Protein AF-A0A939UC49-F1 (afdb_monomer_lite)

Sequence (272 aa):
MKKHTVLLMAVCHTLVWAAIYLSVPNSLCSCSLATHLQSYEYEAVTFTLPQWPASLPALQGWTIAGDSGTDKTRAQTLSLPPDAKSFTLHLKKNEPFYVCASPQSLAGGFFKCAGTIYPYSSTVTWSGGYAAVTMKTLKAAASQSYLLRFNWERFINVLEQKQQNQSATYNPWLLDSSEVLQAIAYHNFTATKLNNSGTLAFELDFPVFSSYVPQNQGPPDETPAQISIKKGIPSLFMLADSTCKTGVIVCGTSLKNLSMDFISMPIFTEGI

pLDDT: mean 75.53, std 21.03, range [26.2, 97.62]

Radius of gyration: 25.31 Å; chains: 1; bounding box: 78×42×77 Å

Secondary structure (DSSP, 8-state):
----PPP----------------------------------EEEEEEEPPPPPTTSPPEEEEEEEEEESS-TT--EEEEE-TT--EEEEEEETT--EEEEEEEEETT-S-SPPEEEEETT--B-BTTHHHHHHHHHHHHHHS-HHHHHHS-HHHHHHHHHHHHHHTTTT--GGGS-HHHHHHHHHTT---GGGG--TTEEEEEESS--B-TTS--TTS-TT-SSEEEEEETTS-EEEE--STT--EEEEEEEEETTEEEEEEEE--------

Structure (mmCIF, N/CA/C/O backbone):
data_AF-A0A939UC49-F1
#
_entry.id   AF-A0A939UC49-F1
#
loop_
_atom_site.group_PDB
_atom_site.id
_atom_site.type_symbol
_atom_site.label_atom_id
_atom_site.label_alt_id
_atom_site.label_comp_id
_atom_site.label_asym_id
_atom_site.label_entity_id
_atom_site.label_seq_id
_atom_site.pdbx_PDB_ins_code
_atom_site.Cartn_x
_atom_site.Cartn_y
_atom_site.Cartn_z
_atom_site.occupancy
_atom_site.B_iso_or_equiv
_atom_site.auth_seq_id
_atom_site.auth_comp_id
_atom_site.auth_asym_id
_atom_site.auth_atom_id
_atom_site.pdbx_PDB_model_num
ATOM 1 N N . MET A 1 1 ? 28.038 17.389 49.835 1.00 39.81 1 MET A N 1
ATOM 2 C CA . MET A 1 1 ? 28.783 17.837 48.635 1.00 39.81 1 MET A CA 1
ATOM 3 C C . MET A 1 1 ? 30.110 17.094 48.539 1.00 39.81 1 MET A C 1
ATOM 5 O O . MET A 1 1 ? 31.046 17.481 49.223 1.00 39.81 1 MET A O 1
ATOM 9 N N . LYS A 1 2 ? 30.208 16.042 47.719 1.00 29.45 2 LYS A N 1
ATOM 10 C CA . LYS A 1 2 ? 31.489 15.505 47.224 1.00 29.45 2 LYS A CA 1
ATOM 11 C C . LYS A 1 2 ? 31.255 14.986 45.805 1.00 29.45 2 LYS A C 1
ATOM 13 O O . LYS A 1 2 ? 30.377 14.158 45.596 1.00 29.45 2 LYS A O 1
ATOM 18 N N . LYS A 1 3 ? 31.967 15.571 44.839 1.00 29.78 3 LYS A N 1
ATOM 19 C CA . LYS A 1 3 ? 31.931 15.214 43.416 1.00 29.78 3 LYS A CA 1
ATOM 20 C C . LYS A 1 3 ? 32.761 13.945 43.204 1.00 29.78 3 LYS A C 1
ATOM 22 O O . LYS A 1 3 ? 33.868 13.850 43.733 1.00 29.78 3 LYS A O 1
ATOM 27 N N . HIS A 1 4 ? 32.255 13.011 42.408 1.00 30.62 4 HIS A N 1
ATOM 28 C CA . HIS A 1 4 ? 33.049 11.930 41.835 1.00 30.62 4 HIS A CA 1
ATOM 29 C C . HIS A 1 4 ? 33.104 12.109 40.322 1.00 30.62 4 HIS A C 1
ATOM 31 O O . HIS A 1 4 ? 32.098 12.010 39.628 1.00 30.62 4 HIS A O 1
ATOM 37 N N . THR A 1 5 ? 34.307 12.428 39.859 1.00 29.20 5 THR A N 1
ATOM 38 C CA . THR A 1 5 ? 34.731 12.412 38.463 1.00 29.20 5 THR A CA 1
ATOM 39 C C . THR A 1 5 ? 35.335 11.036 38.213 1.00 29.20 5 THR A C 1
ATOM 41 O O . THR A 1 5 ? 36.293 10.670 38.891 1.00 29.20 5 THR A O 1
ATOM 44 N N . VAL A 1 6 ? 34.783 10.276 37.268 1.00 32.78 6 VAL A N 1
ATOM 45 C CA . VAL A 1 6 ? 35.394 9.038 36.766 1.00 32.78 6 VAL A CA 1
ATOM 46 C C . VAL A 1 6 ? 36.037 9.336 35.415 1.00 32.78 6 VAL A C 1
ATOM 48 O O . VAL A 1 6 ? 35.421 9.916 34.524 1.00 32.78 6 VAL A O 1
ATOM 51 N N . LEU A 1 7 ? 37.314 8.975 35.340 1.00 27.45 7 LEU A N 1
ATOM 52 C CA . LEU A 1 7 ? 38.249 9.114 34.233 1.00 27.45 7 LEU A CA 1
ATOM 53 C C . LEU A 1 7 ? 37.885 8.125 33.110 1.00 27.45 7 LEU A C 1
ATOM 55 O O . LEU A 1 7 ? 37.823 6.923 33.356 1.00 27.45 7 LEU A O 1
ATOM 59 N N . LEU A 1 8 ? 37.672 8.618 31.888 1.00 27.64 8 LEU A N 1
ATOM 60 C CA . LEU A 1 8 ? 37.499 7.790 30.693 1.00 27.64 8 LEU A CA 1
ATOM 61 C C . LEU A 1 8 ? 38.834 7.742 29.928 1.00 27.64 8 LEU A C 1
ATOM 63 O O . LEU A 1 8 ? 39.286 8.753 29.395 1.00 27.64 8 LEU A O 1
ATOM 67 N N . MET A 1 9 ? 39.465 6.570 29.878 1.00 27.31 9 MET A N 1
ATOM 68 C CA . MET A 1 9 ? 40.503 6.230 28.901 1.00 27.31 9 MET A CA 1
ATOM 69 C C . MET A 1 9 ? 39.856 5.397 27.793 1.00 27.31 9 MET A C 1
ATOM 71 O O . MET A 1 9 ? 39.255 4.376 28.111 1.00 27.31 9 MET A O 1
ATOM 75 N N . ALA A 1 10 ? 40.043 5.777 26.525 1.00 28.84 10 ALA A N 1
ATOM 76 C CA . ALA A 1 10 ? 40.457 4.844 25.469 1.00 28.84 10 ALA A CA 1
ATOM 77 C C . ALA A 1 10 ? 40.702 5.552 24.120 1.00 28.84 10 ALA A C 1
ATOM 79 O O . ALA A 1 10 ? 39.778 5.949 23.422 1.00 28.84 10 ALA A O 1
ATOM 80 N N . VAL A 1 11 ? 41.994 5.633 23.795 1.00 30.27 11 VAL A N 1
ATOM 81 C CA . VAL A 1 11 ? 42.634 5.323 22.504 1.00 30.27 11 VAL A CA 1
ATOM 82 C C . VAL A 1 11 ? 42.190 6.091 21.250 1.00 30.27 11 VAL A C 1
ATOM 84 O O . VAL A 1 11 ? 41.242 5.761 20.546 1.00 30.27 11 VAL A O 1
ATOM 87 N N . CYS A 1 12 ? 43.041 7.065 20.934 1.00 26.20 12 CYS A N 1
ATOM 88 C CA . CYS A 1 12 ? 43.195 7.771 19.673 1.00 26.20 12 CYS A CA 1
ATOM 89 C C . CYS A 1 12 ? 44.081 6.948 18.713 1.00 26.20 12 CYS A C 1
ATOM 91 O O . CYS A 1 12 ? 45.186 6.553 19.095 1.00 26.20 12 CYS A O 1
ATOM 93 N N . HIS A 1 13 ? 43.648 6.725 17.469 1.00 29.12 13 HIS A N 1
ATOM 94 C CA . HIS A 1 13 ? 44.548 6.366 16.367 1.00 29.12 13 HIS A CA 1
ATOM 95 C C . HIS A 1 13 ? 44.255 7.236 15.144 1.00 29.12 13 HIS A C 1
ATOM 97 O O . HIS A 1 13 ? 43.280 7.068 14.420 1.00 29.12 13 HIS A O 1
ATOM 103 N N . THR A 1 14 ? 45.140 8.211 14.981 1.00 34.56 14 THR A N 1
ATOM 104 C CA . THR A 1 14 ? 45.359 9.070 13.823 1.00 34.56 14 THR A CA 1
ATOM 105 C C . THR A 1 14 ? 46.008 8.286 12.683 1.00 34.56 14 THR A C 1
ATOM 107 O O . THR A 1 14 ? 47.010 7.611 12.911 1.00 34.56 14 THR A O 1
ATOM 110 N N . LEU A 1 15 ? 45.526 8.460 11.451 1.00 31.17 15 LEU A N 1
ATOM 111 C CA . LEU A 1 15 ? 46.283 8.150 10.236 1.00 31.17 15 LEU A CA 1
ATOM 112 C C . LEU A 1 15 ? 46.325 9.392 9.342 1.00 31.17 15 LEU A C 1
ATOM 114 O O . LEU A 1 15 ? 45.298 9.962 8.980 1.00 31.17 15 LEU A O 1
ATOM 118 N N . VAL A 1 16 ? 47.551 9.814 9.045 1.00 31.45 16 VAL A N 1
ATOM 119 C CA . VAL A 1 16 ? 47.950 10.995 8.279 1.00 31.45 16 VAL A CA 1
ATOM 120 C C . VAL A 1 16 ? 48.661 10.504 7.011 1.00 31.45 16 VAL A C 1
ATOM 122 O O . VAL A 1 16 ? 49.610 9.741 7.116 1.00 31.45 16 VAL A O 1
ATOM 125 N N . TRP A 1 17 ? 48.180 10.994 5.860 1.00 28.95 17 TRP A N 1
ATOM 126 C CA . TRP A 1 17 ? 48.860 11.264 4.574 1.00 28.95 17 TRP A CA 1
ATOM 127 C C . TRP A 1 17 ? 49.528 10.132 3.768 1.00 28.95 17 TRP A C 1
ATOM 129 O O . TRP A 1 17 ? 50.450 9.479 4.231 1.00 28.95 17 TRP A O 1
ATOM 139 N N . ALA A 1 18 ? 49.198 10.059 2.468 1.00 28.42 18 ALA A N 1
ATOM 140 C CA . ALA A 1 18 ? 50.087 10.543 1.396 1.00 28.42 18 ALA A CA 1
ATOM 141 C C . ALA A 1 18 ? 49.443 10.386 0.004 1.00 28.42 18 ALA A C 1
ATOM 143 O O . ALA A 1 18 ? 49.039 9.298 -0.401 1.00 28.42 18 ALA A O 1
ATOM 144 N N . ALA A 1 19 ? 49.393 11.491 -0.739 1.00 35.75 19 ALA A N 1
ATOM 145 C CA . ALA A 1 19 ? 49.221 11.502 -2.184 1.00 35.75 19 ALA A CA 1
ATOM 146 C C . ALA A 1 19 ? 50.548 11.110 -2.851 1.00 35.75 19 ALA A C 1
ATOM 148 O O . ALA A 1 19 ? 51.591 11.667 -2.510 1.00 35.75 19 ALA A O 1
ATOM 149 N N . ILE A 1 20 ? 50.506 10.197 -3.821 1.00 35.12 20 ILE A N 1
ATOM 150 C CA . ILE A 1 20 ? 51.622 9.928 -4.733 1.00 35.12 20 ILE A CA 1
ATOM 151 C C . ILE A 1 20 ? 51.094 10.082 -6.158 1.00 35.12 20 ILE A C 1
ATOM 153 O O . ILE A 1 20 ? 50.385 9.226 -6.681 1.00 35.12 20 ILE A O 1
ATOM 157 N N . TYR A 1 21 ? 51.446 11.216 -6.762 1.00 32.62 21 TYR A N 1
ATOM 158 C CA . TYR A 1 21 ? 51.539 11.382 -8.206 1.00 32.62 21 TYR A CA 1
ATOM 159 C C . TYR A 1 21 ? 52.795 10.646 -8.677 1.00 32.62 21 TYR A C 1
ATOM 161 O O . TYR A 1 21 ? 53.894 10.984 -8.243 1.00 32.62 21 TYR A O 1
ATOM 169 N N . LEU A 1 22 ? 52.645 9.687 -9.588 1.00 31.11 22 LEU A N 1
ATOM 170 C CA . LEU A 1 22 ? 53.737 9.203 -10.427 1.00 31.11 22 LEU A CA 1
ATOM 171 C C . LEU A 1 22 ? 53.249 9.094 -11.871 1.00 31.11 22 LEU A C 1
ATOM 173 O O . LEU A 1 22 ? 52.207 8.519 -12.178 1.00 31.11 22 LEU A O 1
ATOM 177 N N . SER A 1 23 ? 54.026 9.725 -12.734 1.00 31.92 23 SER A N 1
ATOM 178 C CA . SER A 1 23 ? 53.856 9.912 -14.165 1.00 31.92 23 SER A CA 1
ATOM 179 C C . SER A 1 23 ? 54.528 8.795 -14.984 1.00 31.92 23 SER A C 1
ATOM 181 O O . SER A 1 23 ? 55.718 8.582 -14.782 1.00 31.92 23 SER A O 1
ATOM 183 N N . VAL A 1 24 ? 53.786 8.246 -15.972 1.00 33.81 24 VAL A N 1
ATOM 184 C CA . VAL A 1 24 ? 54.187 7.925 -17.381 1.00 33.81 24 VAL A CA 1
ATOM 185 C C . VAL A 1 24 ? 55.162 6.716 -17.558 1.00 33.81 24 VAL A C 1
ATOM 187 O O . VAL A 1 24 ? 56.127 6.632 -16.808 1.00 33.81 24 VAL A O 1
ATOM 190 N N . PRO A 1 25 ? 54.965 5.760 -18.516 1.00 42.44 25 PRO A N 1
ATOM 191 C CA . PRO A 1 25 ? 54.751 6.046 -19.938 1.00 42.44 25 PRO A CA 1
ATOM 192 C C . PRO A 1 25 ? 53.673 5.278 -20.715 1.00 42.44 25 PRO A C 1
ATOM 194 O O . PRO A 1 25 ? 53.328 4.133 -20.440 1.00 42.44 25 PRO A O 1
ATOM 197 N N . ASN A 1 26 ? 53.215 5.959 -21.772 1.00 45.03 26 ASN A N 1
ATOM 198 C CA . ASN A 1 26 ? 52.515 5.407 -22.925 1.00 45.03 26 ASN A CA 1
ATOM 199 C C . ASN A 1 26 ? 53.334 4.268 -23.548 1.00 45.03 26 ASN A C 1
ATOM 201 O O . ASN A 1 26 ? 54.366 4.516 -24.173 1.00 45.03 26 ASN A O 1
ATOM 205 N N . SER A 1 27 ? 52.829 3.043 -23.467 1.00 37.78 27 SER A N 1
ATOM 206 C CA . SER A 1 27 ? 53.125 2.011 -24.453 1.00 37.78 27 SER A CA 1
ATOM 207 C C . SER A 1 27 ? 51.819 1.354 -24.885 1.00 37.78 27 SER A C 1
ATOM 209 O O . SER A 1 27 ? 50.999 0.898 -24.091 1.00 37.78 27 SER A O 1
ATOM 211 N N . LEU A 1 28 ? 51.600 1.434 -26.192 1.00 43.72 28 LEU A N 1
ATOM 212 C CA . LEU A 1 28 ? 50.436 0.957 -26.913 1.00 43.72 28 LEU A CA 1
ATOM 213 C C . LEU A 1 28 ? 50.303 -0.555 -26.725 1.00 43.72 28 LEU A C 1
ATOM 215 O O . LEU A 1 28 ? 51.097 -1.321 -27.264 1.00 43.72 28 LEU A O 1
ATOM 219 N N . CYS A 1 29 ? 49.268 -0.980 -26.007 1.00 32.75 29 CYS A N 1
ATOM 220 C CA . CYS A 1 29 ? 48.716 -2.315 -26.156 1.00 32.75 29 CYS A CA 1
ATOM 221 C C . CYS A 1 29 ? 47.260 -2.154 -26.576 1.00 32.75 29 CYS A C 1
ATOM 223 O O . CYS A 1 29 ? 46.375 -1.870 -25.768 1.00 32.75 29 CYS A O 1
ATOM 225 N N . SER A 1 30 ? 47.042 -2.267 -27.881 1.00 33.62 30 SER A N 1
ATOM 226 C CA . SER A 1 30 ? 45.739 -2.292 -28.533 1.00 33.62 30 SER A CA 1
ATOM 227 C C . SER A 1 30 ? 45.026 -3.606 -28.207 1.00 33.62 30 SER A C 1
ATOM 229 O O . SER A 1 30 ? 44.793 -4.433 -29.080 1.00 33.62 30 SER A O 1
ATOM 231 N N . CYS A 1 31 ? 44.684 -3.822 -26.941 1.00 28.17 31 CYS A N 1
ATOM 232 C CA . CYS A 1 31 ? 43.633 -4.759 -26.593 1.00 28.17 31 CYS A CA 1
ATOM 233 C C . CYS A 1 31 ? 42.336 -3.987 -26.775 1.00 28.17 31 CYS A C 1
ATOM 235 O O . CYS A 1 31 ? 42.014 -3.111 -25.975 1.00 28.17 31 CYS A O 1
ATOM 237 N N . SER A 1 32 ? 41.623 -4.269 -27.861 1.00 36.44 32 SER A N 1
ATOM 238 C CA . SER A 1 32 ? 40.247 -3.836 -28.045 1.00 36.44 32 SER A CA 1
ATOM 239 C C . SER A 1 32 ? 39.435 -4.288 -26.833 1.00 36.44 32 SER A C 1
ATOM 241 O O . SER A 1 32 ? 38.931 -5.411 -26.793 1.00 36.44 32 SER A O 1
ATOM 243 N N . LEU A 1 33 ? 39.298 -3.406 -25.839 1.00 37.69 33 LEU A N 1
ATOM 244 C CA . LEU A 1 33 ? 38.129 -3.391 -24.984 1.00 37.69 33 LEU A CA 1
ATOM 245 C C . LEU A 1 33 ? 36.987 -3.087 -25.948 1.00 37.69 33 LEU A C 1
ATOM 247 O O . LEU A 1 33 ? 36.661 -1.933 -26.220 1.00 37.69 33 LEU A O 1
ATOM 251 N N . ALA A 1 34 ? 36.434 -4.146 -26.534 1.00 34.25 34 ALA A N 1
ATOM 252 C CA . ALA A 1 34 ? 35.061 -4.130 -26.964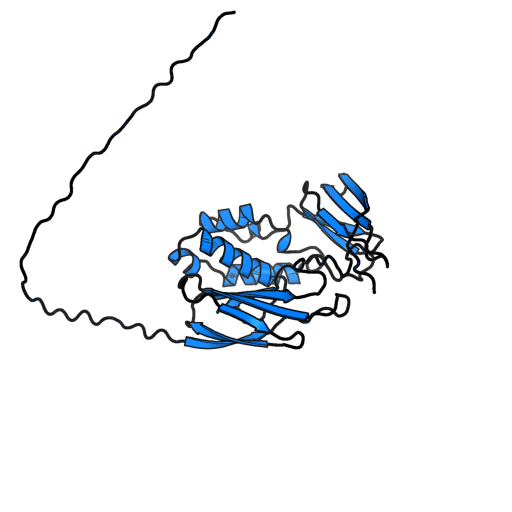 1.00 34.25 34 ALA A CA 1
ATOM 253 C C . ALA A 1 34 ? 34.297 -3.705 -25.715 1.00 34.25 34 ALA A C 1
ATOM 255 O O . ALA A 1 34 ? 34.095 -4.485 -24.784 1.00 34.25 34 ALA A O 1
ATOM 256 N N . THR A 1 35 ? 33.979 -2.416 -25.647 1.00 39.16 35 THR A N 1
ATOM 257 C CA . THR A 1 35 ? 32.881 -1.927 -24.849 1.00 39.16 35 THR A CA 1
ATOM 258 C C . THR A 1 35 ? 31.733 -2.837 -25.231 1.00 39.16 35 THR A C 1
ATOM 260 O O . THR A 1 35 ? 31.194 -2.759 -26.333 1.00 39.16 35 THR A O 1
ATOM 263 N N . HIS A 1 36 ? 31.423 -3.784 -24.349 1.00 38.66 36 HIS A N 1
ATOM 264 C CA . HIS A 1 36 ? 30.156 -4.472 -24.378 1.00 38.66 36 HIS A CA 1
ATOM 265 C C . HIS A 1 36 ? 29.140 -3.365 -24.117 1.00 38.66 36 HIS A C 1
ATOM 267 O O . HIS A 1 36 ? 28.743 -3.107 -22.983 1.00 38.66 36 HIS A O 1
ATOM 273 N N . LEU A 1 37 ? 28.785 -2.640 -25.178 1.00 36.66 37 LEU A N 1
ATOM 274 C CA . LEU A 1 37 ? 27.566 -1.879 -25.284 1.00 36.66 37 LEU A CA 1
ATOM 275 C C . LEU A 1 37 ? 26.488 -2.933 -25.071 1.00 36.66 37 LEU A C 1
ATOM 277 O O . LEU A 1 37 ? 26.052 -3.592 -26.008 1.00 36.66 37 LEU A O 1
ATOM 281 N N . GLN A 1 38 ? 26.138 -3.187 -23.807 1.00 43.91 38 GLN A N 1
ATOM 282 C CA . GLN A 1 38 ? 24.846 -3.761 -23.497 1.00 43.91 38 GLN A CA 1
ATOM 283 C C . GLN A 1 38 ? 23.874 -2.765 -24.106 1.00 43.91 38 GLN A C 1
ATOM 285 O O . GLN A 1 38 ? 23.653 -1.687 -23.556 1.00 43.91 38 GLN A O 1
ATOM 290 N N . SER A 1 39 ? 23.382 -3.081 -25.302 1.00 48.25 39 SER A N 1
ATOM 291 C CA . SER A 1 39 ? 22.181 -2.473 -25.834 1.00 48.25 39 SER A CA 1
ATOM 292 C C . SER A 1 39 ? 21.135 -2.693 -24.757 1.00 48.25 39 SER A C 1
ATOM 294 O O . SER A 1 39 ? 20.667 -3.812 -24.551 1.00 48.25 39 SER A O 1
ATOM 296 N N . TYR A 1 40 ? 20.880 -1.661 -23.960 1.00 62.03 40 TYR A N 1
ATOM 297 C CA . TYR A 1 40 ? 19.845 -1.730 -22.955 1.00 62.03 40 TYR A CA 1
ATOM 298 C C . TYR A 1 40 ? 18.533 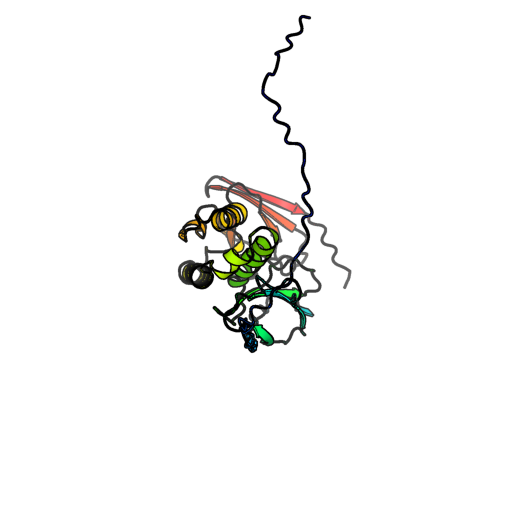-1.877 -23.722 1.00 62.03 40 TYR A C 1
ATOM 300 O O . TYR A 1 40 ? 18.076 -0.922 -24.347 1.00 62.03 40 TYR A O 1
ATOM 308 N N . GLU A 1 41 ? 17.986 -3.093 -23.757 1.00 85.06 41 GLU A N 1
ATOM 309 C CA . GLU A 1 41 ? 16.677 -3.332 -24.352 1.00 85.06 41 GLU A CA 1
ATOM 310 C C . GLU A 1 41 ? 15.637 -2.647 -23.470 1.00 85.06 41 GLU A C 1
ATOM 312 O O . GLU A 1 41 ? 15.527 -2.931 -22.275 1.00 85.06 41 GLU A O 1
ATOM 317 N N . TYR A 1 42 ? 14.905 -1.710 -24.062 1.00 88.38 42 TYR A N 1
ATOM 318 C CA . TYR A 1 42 ? 13.738 -1.099 -23.449 1.00 88.38 42 TYR A CA 1
ATOM 319 C C . TYR A 1 42 ? 12.490 -1.698 -24.078 1.00 88.38 42 TYR A C 1
ATOM 321 O O . TYR A 1 42 ? 12.451 -1.933 -25.286 1.00 88.38 42 TYR A O 1
ATOM 329 N N . GLU A 1 43 ? 11.457 -1.894 -23.272 1.00 93.12 43 GLU A N 1
ATOM 330 C CA . GLU A 1 43 ? 10.150 -2.341 -23.734 1.00 93.12 43 GLU A CA 1
ATOM 331 C C . GLU A 1 43 ? 9.043 -1.417 -23.231 1.00 93.12 43 GLU A C 1
ATOM 333 O O . GLU A 1 43 ? 9.167 -0.761 -22.193 1.00 93.12 43 GLU A O 1
ATOM 338 N N . ALA A 1 44 ? 7.970 -1.323 -24.013 1.00 93.31 44 ALA A N 1
ATOM 339 C CA . ALA A 1 44 ? 6.759 -0.627 -23.612 1.00 93.31 44 ALA A CA 1
ATOM 340 C C . ALA A 1 44 ? 5.929 -1.567 -22.731 1.00 93.31 44 ALA A C 1
ATOM 342 O O . ALA A 1 44 ? 5.457 -2.601 -23.198 1.00 93.31 44 ALA A O 1
ATOM 343 N N . VAL A 1 45 ? 5.754 -1.204 -21.464 1.00 95.81 45 VAL A N 1
ATOM 344 C CA . VAL A 1 45 ? 5.009 -1.991 -20.479 1.00 95.81 45 VAL A CA 1
ATOM 345 C C . VAL A 1 45 ? 3.724 -1.258 -20.139 1.00 95.81 45 VAL A C 1
ATOM 347 O O . VAL A 1 45 ? 3.763 -0.122 -19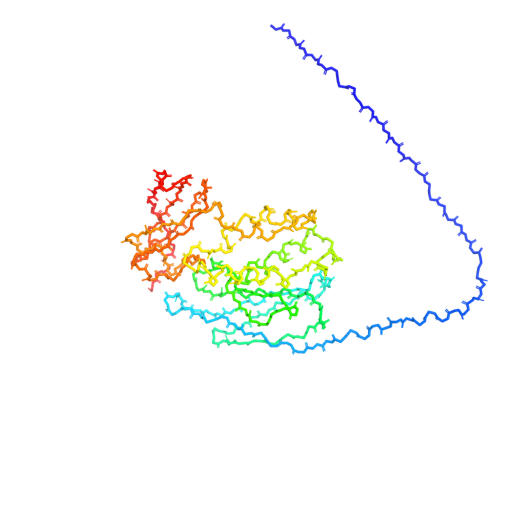.663 1.00 95.81 45 VAL A O 1
ATOM 350 N N . THR A 1 46 ? 2.585 -1.910 -20.360 1.00 97.25 46 THR A N 1
ATOM 351 C CA . THR A 1 46 ? 1.274 -1.390 -19.964 1.00 97.25 46 THR A CA 1
ATOM 352 C C . THR A 1 46 ? 0.915 -1.879 -18.567 1.00 97.25 46 THR A C 1
ATOM 354 O O . THR A 1 46 ? 0.857 -3.081 -18.312 1.00 97.25 46 THR A O 1
ATOM 357 N N . PHE A 1 47 ? 0.653 -0.931 -17.674 1.00 97.62 47 PHE A N 1
ATOM 358 C CA . PHE A 1 47 ? 0.215 -1.160 -16.306 1.00 97.62 47 PHE A CA 1
ATOM 359 C C . PHE A 1 47 ? -1.295 -0.993 -16.194 1.00 97.62 47 PHE A C 1
ATOM 361 O O . PHE A 1 47 ? -1.847 -0.030 -16.726 1.00 97.62 47 PHE A O 1
ATOM 368 N N . THR A 1 48 ? -1.952 -1.899 -15.472 1.00 97.62 48 THR A N 1
ATOM 369 C CA . THR A 1 48 ? -3.401 -1.835 -15.211 1.00 97.62 48 THR A CA 1
ATOM 370 C C . THR A 1 48 ? -3.646 -1.254 -13.826 1.00 97.62 48 THR A C 1
ATOM 372 O O . THR A 1 48 ? -3.080 -1.758 -12.858 1.00 97.62 48 THR A O 1
ATOM 375 N N . LEU A 1 49 ? -4.463 -0.205 -13.728 1.00 95.00 49 LEU A N 1
ATOM 376 C CA . LEU A 1 49 ? -4.828 0.452 -12.472 1.00 95.00 49 LEU A CA 1
ATOM 377 C C . LEU A 1 49 ? -5.925 -0.327 -11.729 1.00 95.00 49 LEU A C 1
ATOM 379 O O . LEU A 1 49 ? -6.766 -0.961 -12.372 1.00 95.00 49 LEU A O 1
ATOM 383 N N . PRO A 1 50 ? -5.960 -0.267 -10.385 1.00 90.38 50 PRO A N 1
ATOM 384 C CA . PRO A 1 50 ? -7.051 -0.854 -9.625 1.00 90.38 50 PRO A CA 1
ATOM 385 C C . PRO A 1 50 ? -8.341 -0.055 -9.832 1.00 90.38 50 PRO A C 1
ATOM 387 O O . PRO A 1 50 ? -8.322 1.157 -10.056 1.00 90.38 50 PRO A O 1
ATOM 390 N N . GLN A 1 51 ? -9.480 -0.729 -9.695 1.00 86.38 51 GLN A N 1
ATOM 391 C CA . GLN A 1 51 ? -10.776 -0.063 -9.718 1.00 86.38 51 GLN A CA 1
ATOM 392 C C . GLN A 1 51 ? -10.938 0.836 -8.485 1.00 86.38 51 GLN A C 1
ATOM 394 O O . GLN A 1 51 ? -10.687 0.406 -7.357 1.00 86.38 51 GLN A O 1
ATOM 399 N N . TRP A 1 52 ? -11.393 2.071 -8.707 1.00 84.81 52 TRP A N 1
ATOM 400 C CA . TRP A 1 52 ? -11.793 2.973 -7.633 1.00 84.81 52 TRP A CA 1
ATOM 401 C C . TRP A 1 52 ? -13.133 2.526 -7.025 1.00 84.81 52 TRP A C 1
ATOM 403 O O . TRP A 1 52 ? -14.107 2.380 -7.773 1.00 84.81 52 TRP A O 1
ATOM 413 N N . PRO A 1 53 ? -13.216 2.287 -5.705 1.00 77.62 53 PRO A N 1
ATOM 414 C CA . PRO A 1 53 ? -14.476 1.952 -5.045 1.00 77.62 53 PRO A CA 1
ATOM 415 C C . PRO A 1 53 ? -15.505 3.083 -5.159 1.00 77.62 53 PRO A C 1
ATOM 417 O O . PRO A 1 53 ? -15.199 4.240 -4.882 1.00 77.62 53 PRO A O 1
ATOM 420 N N . ALA A 1 54 ? -16.744 2.743 -5.523 1.00 76.25 54 ALA A N 1
ATOM 421 C CA . ALA A 1 54 ? -17.828 3.717 -5.701 1.00 76.25 54 ALA A CA 1
ATOM 422 C C . ALA A 1 54 ? -18.279 4.394 -4.393 1.00 76.25 54 ALA A C 1
ATOM 424 O O . ALA A 1 54 ? -18.912 5.443 -4.431 1.00 76.25 54 ALA A O 1
ATOM 425 N N . SER A 1 55 ? -17.956 3.791 -3.252 1.00 70.75 55 SER A N 1
ATOM 426 C CA . SER A 1 55 ? -18.272 4.286 -1.912 1.00 70.75 55 SER A CA 1
ATOM 427 C C . SER A 1 55 ? -17.312 5.362 -1.396 1.00 70.75 55 SER A C 1
ATOM 429 O O . SER A 1 55 ? -17.571 6.014 -0.386 1.00 70.75 55 SER A O 1
ATOM 431 N N . LEU A 1 56 ? -16.191 5.569 -2.087 1.00 74.38 56 LEU A N 1
ATOM 432 C CA . LEU A 1 56 ? -15.205 6.591 -1.755 1.00 74.38 56 LEU A CA 1
ATOM 433 C C . LEU A 1 56 ? -15.505 7.912 -2.480 1.00 74.38 56 LEU A C 1
ATOM 435 O O . LEU A 1 56 ? -16.258 7.925 -3.457 1.00 74.38 56 LEU A O 1
ATOM 439 N N . PRO A 1 57 ? -14.904 9.041 -2.051 1.00 74.81 57 PRO A N 1
ATOM 440 C CA . PRO A 1 57 ? -15.102 10.326 -2.702 1.00 74.81 57 PRO A CA 1
ATOM 441 C C . PRO A 1 57 ? -14.718 10.257 -4.175 1.00 74.81 57 PRO A C 1
ATOM 443 O O . PRO A 1 57 ? -13.862 9.461 -4.574 1.00 74.81 57 PRO A O 1
ATOM 446 N N . ALA A 1 58 ? -15.321 11.137 -4.972 1.00 82.00 58 ALA A N 1
ATOM 447 C CA . ALA A 1 58 ? -15.037 11.217 -6.394 1.00 82.00 58 ALA A CA 1
ATOM 448 C C . ALA A 1 58 ? -13.530 11.399 -6.639 1.00 82.00 58 ALA A C 1
ATOM 450 O O . ALA A 1 58 ? -12.908 12.365 -6.177 1.00 82.00 58 ALA A O 1
ATOM 451 N N . LEU A 1 59 ? -12.960 10.450 -7.378 1.00 86.19 59 LEU A N 1
ATOM 452 C CA . LEU A 1 59 ? -11.577 10.494 -7.813 1.00 86.19 59 LEU A CA 1
ATOM 453 C C . LEU A 1 59 ? -11.389 11.674 -8.777 1.00 86.19 59 LEU A C 1
ATOM 455 O O . LEU A 1 59 ? -12.160 11.837 -9.719 1.00 86.19 59 LEU A O 1
ATOM 459 N N . GLN A 1 60 ? -10.359 12.483 -8.546 1.00 89.56 60 GLN A N 1
ATOM 460 C CA . GLN A 1 60 ? -9.978 13.606 -9.410 1.00 89.56 60 GLN A CA 1
ATOM 461 C C . GLN A 1 60 ? -8.904 13.210 -10.429 1.00 89.56 60 GLN A C 1
ATOM 463 O O . GLN A 1 60 ? -8.784 13.828 -11.482 1.00 89.56 60 GLN A O 1
ATOM 468 N N . GLY A 1 61 ? -8.131 12.166 -10.133 1.00 91.38 61 GLY A N 1
ATOM 469 C CA . GLY A 1 61 ? -7.085 11.654 -11.009 1.00 91.38 61 GLY A CA 1
ATOM 470 C C . GLY A 1 61 ? -6.152 10.691 -10.289 1.00 91.38 61 GLY A C 1
ATOM 471 O O . GLY A 1 61 ? -6.358 10.356 -9.122 1.00 91.38 61 GLY A O 1
ATOM 472 N N . TRP A 1 62 ? -5.093 10.278 -10.975 1.00 92.88 62 TRP A N 1
ATOM 473 C CA . TRP A 1 62 ? -4.007 9.494 -10.390 1.00 92.88 62 TRP A CA 1
ATOM 474 C C . TRP A 1 62 ? -2.676 10.210 -10.565 1.00 92.88 62 TRP A C 1
ATOM 476 O O . TRP A 1 62 ? -2.377 10.728 -11.636 1.00 92.88 62 TRP A O 1
ATOM 486 N N . THR A 1 63 ? -1.831 10.174 -9.540 1.00 94.25 63 THR A N 1
ATOM 487 C CA . THR A 1 63 ? -0.400 10.453 -9.679 1.00 94.25 63 THR A CA 1
ATOM 488 C C . THR A 1 63 ? 0.345 9.136 -9.699 1.00 94.25 63 THR A C 1
ATOM 490 O O . THR A 1 63 ? 0.367 8.428 -8.692 1.00 94.25 63 THR A O 1
ATOM 493 N N . ILE A 1 64 ? 0.986 8.814 -10.818 1.00 95.25 64 ILE A N 1
ATOM 494 C CA . ILE A 1 64 ? 1.917 7.692 -10.860 1.00 95.25 64 ILE A CA 1
ATOM 495 C C . ILE A 1 64 ? 3.311 8.226 -10.588 1.00 95.25 64 ILE A C 1
ATOM 497 O O . ILE A 1 64 ? 3.747 9.177 -11.230 1.00 95.25 64 ILE A O 1
ATOM 501 N N . ALA A 1 65 ? 4.002 7.600 -9.648 1.00 93.69 65 ALA A N 1
ATOM 502 C CA . ALA A 1 65 ? 5.411 7.806 -9.384 1.00 93.69 65 ALA A CA 1
ATOM 503 C C . ALA A 1 65 ? 6.117 6.456 -9.474 1.00 93.69 65 ALA A C 1
ATOM 505 O O . ALA A 1 65 ? 5.720 5.501 -8.808 1.00 93.69 65 ALA A O 1
ATOM 506 N N . GLY A 1 66 ? 7.171 6.370 -10.269 1.00 92.56 66 GLY A N 1
ATOM 507 C CA . GLY A 1 66 ? 7.947 5.149 -10.398 1.00 92.56 66 GLY A CA 1
ATOM 508 C C . GLY A 1 66 ? 9.410 5.443 -10.632 1.00 92.56 66 GLY A C 1
ATOM 509 O O . GLY A 1 66 ? 9.775 6.502 -11.139 1.00 92.56 66 GLY A O 1
ATOM 510 N N . ASP A 1 67 ? 10.257 4.511 -10.229 1.00 90.38 67 ASP A N 1
ATOM 511 C CA . ASP A 1 67 ? 11.688 4.616 -10.456 1.00 90.38 67 ASP A CA 1
ATOM 512 C C . ASP A 1 67 ? 12.309 3.221 -10.491 1.00 90.38 67 ASP A C 1
ATOM 514 O O . ASP A 1 67 ? 11.817 2.261 -9.887 1.00 90.38 67 ASP A O 1
ATOM 518 N N . SER A 1 68 ? 13.427 3.130 -11.191 1.00 82.56 68 SER A N 1
ATOM 519 C CA . SER A 1 68 ? 14.258 1.941 -11.177 1.00 82.56 68 SER A CA 1
ATOM 520 C C . SER A 1 68 ? 15.024 1.865 -9.854 1.00 82.56 68 SER A C 1
ATOM 522 O O . SER A 1 68 ? 15.339 2.877 -9.220 1.00 82.56 68 SER A O 1
ATOM 524 N N . GLY A 1 69 ? 15.383 0.657 -9.423 1.00 66.06 69 GLY A N 1
ATOM 525 C CA . GLY A 1 69 ? 16.269 0.470 -8.264 1.00 66.06 69 GLY A CA 1
ATOM 526 C C . GLY A 1 69 ? 17.707 0.979 -8.476 1.00 66.06 69 GLY A C 1
ATOM 527 O O . GLY A 1 69 ? 18.559 0.790 -7.611 1.00 66.06 69 GLY A O 1
ATOM 528 N N . THR A 1 70 ? 18.000 1.580 -9.628 1.00 65.81 70 THR A N 1
ATOM 529 C CA . THR A 1 70 ? 19.317 1.539 -10.272 1.00 65.81 70 THR A CA 1
ATOM 530 C C . THR A 1 70 ? 19.694 2.842 -10.959 1.00 65.81 70 THR A C 1
ATOM 532 O O . THR A 1 70 ? 20.748 3.407 -10.687 1.00 65.81 70 THR A O 1
ATOM 535 N N . ASP A 1 71 ? 18.837 3.350 -11.827 1.00 66.88 71 ASP A N 1
ATOM 536 C CA . ASP A 1 71 ? 19.018 4.607 -12.533 1.00 66.88 71 ASP A CA 1
ATOM 537 C C . ASP A 1 71 ? 18.222 5.723 -11.846 1.00 66.88 71 ASP A C 1
ATOM 539 O O . ASP A 1 71 ? 17.034 5.921 -12.092 1.00 66.88 71 ASP A O 1
ATOM 543 N N . LYS A 1 72 ? 18.905 6.495 -10.991 1.00 63.19 72 LYS A N 1
ATOM 544 C CA . LYS A 1 72 ? 18.314 7.641 -10.278 1.00 63.19 72 LYS A CA 1
ATOM 545 C C . LYS A 1 72 ? 17.861 8.777 -11.205 1.00 63.19 72 LYS A C 1
ATOM 547 O O . LYS A 1 72 ? 17.206 9.696 -10.722 1.00 63.19 72 LYS A O 1
ATOM 552 N N . THR A 1 73 ? 18.220 8.752 -12.490 1.00 58.91 73 THR A N 1
ATOM 553 C CA . THR A 1 73 ? 17.866 9.802 -13.458 1.00 58.91 73 THR A CA 1
ATOM 554 C C . THR A 1 73 ? 16.540 9.541 -14.172 1.00 58.91 73 THR A C 1
ATOM 556 O O . THR A 1 73 ? 16.036 10.427 -14.858 1.00 58.91 73 THR A O 1
ATOM 559 N N . ARG A 1 74 ? 15.938 8.359 -13.977 1.00 68.56 74 ARG A N 1
ATOM 560 C CA . ARG A 1 74 ? 14.693 7.939 -14.636 1.00 68.56 74 ARG A CA 1
ATOM 561 C C . ARG A 1 74 ? 13.500 7.817 -13.692 1.00 68.56 74 ARG A C 1
ATOM 563 O O . ARG A 1 74 ? 12.584 7.042 -13.963 1.00 68.56 74 ARG A O 1
ATOM 570 N N . ALA A 1 75 ? 13.474 8.608 -12.622 1.00 78.12 75 ALA A N 1
ATOM 571 C CA . ALA A 1 75 ? 12.242 8.810 -11.873 1.00 78.12 75 ALA A CA 1
ATOM 572 C C . ALA A 1 75 ? 11.166 9.364 -12.823 1.00 78.12 75 ALA A C 1
ATOM 574 O O . ALA A 1 75 ? 11.369 10.389 -13.474 1.00 78.12 75 ALA A O 1
ATOM 575 N N . GLN A 1 76 ? 10.036 8.672 -12.920 1.00 82.38 76 GLN A N 1
ATOM 576 C CA . GLN A 1 76 ? 8.907 9.068 -13.751 1.00 82.38 76 GLN A CA 1
ATOM 577 C C . GLN A 1 76 ? 7.749 9.469 -12.851 1.00 82.38 76 GLN A C 1
ATOM 579 O O . GLN A 1 76 ? 7.316 8.687 -12.003 1.00 82.38 76 GLN A O 1
ATOM 584 N N . THR A 1 77 ? 7.244 10.678 -13.073 1.00 89.69 77 THR A N 1
ATOM 585 C CA . THR A 1 77 ? 6.000 11.155 -12.476 1.00 89.69 77 THR A CA 1
ATOM 586 C C . THR A 1 77 ? 5.048 11.522 -13.596 1.00 89.69 77 THR A C 1
ATOM 588 O O . THR A 1 77 ? 5.417 12.276 -14.495 1.00 89.69 77 THR A O 1
ATOM 591 N N . LEU A 1 78 ? 3.829 11.002 -13.543 1.00 92.69 78 LEU A N 1
ATOM 592 C CA . LEU A 1 78 ? 2.789 11.314 -14.514 1.00 92.69 78 LEU A CA 1
ATOM 593 C C . LEU A 1 78 ? 1.443 11.490 -13.809 1.00 92.69 78 LEU A C 1
ATOM 595 O O . LEU A 1 78 ? 1.166 10.848 -12.793 1.00 92.69 78 LEU A O 1
ATOM 599 N N . SER A 1 79 ? 0.612 12.361 -14.366 1.00 94.00 79 SER A N 1
ATOM 600 C CA . SER A 1 79 ? -0.756 12.580 -13.905 1.00 94.00 79 SER A CA 1
ATOM 601 C C . SER A 1 79 ? -1.720 11.960 -14.906 1.00 94.00 79 SER A C 1
ATOM 603 O O . SER A 1 79 ? -1.585 12.186 -16.108 1.00 94.00 79 SER A O 1
ATOM 605 N N . LEU A 1 80 ? -2.677 11.179 -14.417 1.00 94.94 80 LEU A N 1
ATOM 606 C CA . LEU A 1 80 ? -3.723 10.554 -15.222 1.00 94.94 80 LEU A CA 1
ATOM 607 C C . LEU A 1 80 ? -5.097 11.094 -14.831 1.00 94.94 80 LEU A C 1
ATOM 609 O O . LEU A 1 80 ? -5.305 11.423 -13.658 1.00 94.94 80 LEU A O 1
ATOM 613 N N . PRO A 1 81 ? -6.044 11.131 -15.782 1.00 94.06 81 PRO A N 1
ATOM 614 C CA . PRO A 1 81 ? -7.428 11.462 -15.486 1.00 94.06 81 PRO A CA 1
ATOM 615 C C . PRO A 1 81 ? -8.090 10.368 -14.621 1.00 94.06 81 PRO A C 1
ATOM 617 O O . PRO A 1 81 ? -7.567 9.253 -14.510 1.00 94.06 81 PRO A O 1
ATOM 620 N N . PRO A 1 82 ? -9.230 10.668 -13.976 1.00 91.88 82 PRO A N 1
ATOM 621 C CA . PRO A 1 82 ? -9.865 9.757 -13.020 1.00 91.88 82 PRO A CA 1
ATOM 622 C C . PRO A 1 82 ? -10.448 8.490 -13.660 1.00 91.88 82 PRO A C 1
ATOM 624 O O . PRO A 1 82 ? -10.569 7.465 -12.998 1.00 91.88 82 PRO A O 1
ATOM 627 N N . ASP A 1 83 ? -10.776 8.529 -14.949 1.00 92.94 83 ASP A N 1
ATOM 628 C CA . ASP A 1 83 ? -11.304 7.404 -15.725 1.00 92.94 83 ASP A CA 1
ATOM 629 C C . ASP A 1 83 ? -10.210 6.490 -16.307 1.00 92.94 83 ASP A C 1
ATOM 631 O O . ASP A 1 83 ? -10.515 5.475 -16.944 1.00 92.94 83 ASP A O 1
ATOM 635 N N . ALA A 1 84 ? -8.931 6.814 -16.077 1.00 95.06 84 ALA A N 1
ATOM 636 C CA . ALA A 1 84 ? -7.815 6.015 -16.555 1.00 95.06 84 ALA A CA 1
ATOM 637 C C . ALA A 1 84 ? -7.850 4.595 -15.970 1.00 95.06 84 ALA A C 1
ATOM 639 O O . ALA A 1 84 ? -7.843 4.392 -14.757 1.00 95.06 84 ALA A O 1
ATOM 640 N N . LYS A 1 85 ? -7.824 3.598 -16.859 1.00 95.62 85 LYS A N 1
ATOM 641 C CA . LYS A 1 85 ? -7.754 2.170 -16.497 1.00 95.62 85 LYS A CA 1
ATOM 642 C C . LYS A 1 85 ? -6.342 1.605 -16.587 1.00 95.62 85 LYS A C 1
ATOM 644 O O . LYS A 1 85 ? -6.032 0.594 -15.964 1.00 95.62 85 LYS A O 1
ATOM 649 N N . SER A 1 86 ? -5.487 2.239 -17.379 1.00 96.75 86 SER A N 1
ATOM 650 C CA . SER A 1 86 ? -4.131 1.779 -17.645 1.00 96.75 86 SER A CA 1
ATOM 651 C C . SER A 1 86 ? -3.245 2.918 -18.131 1.00 96.75 86 SER A C 1
ATOM 653 O O . SER A 1 86 ? -3.737 3.934 -18.619 1.00 96.75 86 SER A O 1
ATOM 655 N N . PHE A 1 87 ? -1.935 2.719 -18.055 1.00 96.00 87 PHE A N 1
ATOM 656 C CA . PHE A 1 87 ? -0.926 3.618 -18.616 1.00 96.00 87 PHE A CA 1
ATOM 657 C C . PHE A 1 87 ? 0.286 2.811 -19.085 1.00 96.00 87 PHE A C 1
ATOM 659 O O . PHE A 1 87 ? 0.482 1.678 -18.651 1.00 96.00 87 PHE A O 1
ATOM 666 N N . THR A 1 88 ? 1.106 3.386 -19.961 1.00 95.25 88 THR A N 1
ATOM 667 C CA . THR A 1 88 ? 2.272 2.698 -20.534 1.00 95.25 88 THR A CA 1
ATOM 668 C C . THR A 1 88 ? 3.551 3.443 -20.187 1.00 95.25 88 THR A C 1
ATOM 670 O O . THR A 1 88 ? 3.613 4.659 -20.350 1.00 95.25 88 THR A O 1
ATOM 673 N N . LEU A 1 89 ? 4.575 2.712 -19.740 1.00 93.38 89 LEU A N 1
ATOM 674 C CA . LEU A 1 89 ? 5.922 3.233 -19.497 1.00 93.38 89 LEU A CA 1
ATOM 675 C C . LEU A 1 89 ? 6.938 2.496 -20.374 1.00 93.38 89 LEU A C 1
ATOM 677 O O . LEU A 1 89 ? 6.801 1.298 -20.613 1.00 93.38 89 LEU A O 1
ATOM 681 N N . HIS A 1 90 ? 7.990 3.190 -20.805 1.00 91.19 90 HIS A N 1
ATOM 682 C CA . HIS A 1 90 ? 9.135 2.561 -21.464 1.00 91.19 90 HIS A CA 1
ATOM 683 C C . HIS A 1 90 ? 10.198 2.217 -20.423 1.00 91.19 90 HIS A C 1
ATOM 685 O O . HIS A 1 90 ? 10.884 3.104 -19.905 1.00 91.19 90 HIS A O 1
ATOM 691 N N . LEU A 1 91 ? 10.309 0.930 -20.100 1.00 91.19 91 LEU A N 1
ATOM 692 C CA . LEU A 1 91 ? 11.147 0.422 -19.017 1.00 91.19 91 LEU A CA 1
ATOM 693 C C . LEU A 1 91 ? 12.274 -0.439 -19.563 1.00 91.19 91 LEU A C 1
ATOM 695 O O . LEU A 1 91 ? 12.159 -1.044 -20.626 1.00 91.19 91 LEU A O 1
ATOM 699 N N . LYS A 1 92 ? 13.387 -0.477 -18.834 1.00 89.06 92 LYS A N 1
ATOM 700 C CA . LYS A 1 92 ? 14.498 -1.357 -19.174 1.00 89.06 92 LYS A CA 1
ATOM 701 C C . LYS A 1 92 ? 14.116 -2.795 -18.844 1.00 89.06 92 LYS A C 1
ATOM 703 O O . LYS A 1 92 ? 13.675 -3.081 -17.732 1.00 89.06 92 LYS A O 1
ATOM 708 N N . LYS A 1 93 ? 14.315 -3.689 -19.807 1.00 90.00 93 LYS A N 1
ATOM 709 C CA . LYS A 1 93 ? 13.895 -5.082 -19.711 1.00 90.00 93 LYS A CA 1
ATOM 710 C C . LYS A 1 93 ? 14.556 -5.785 -18.526 1.00 90.00 93 LYS A C 1
ATOM 712 O O . LYS A 1 93 ? 15.766 -5.662 -18.330 1.00 90.00 93 LYS A O 1
ATOM 717 N N . ASN A 1 94 ? 13.768 -6.550 -17.772 1.00 88.00 94 ASN A N 1
ATOM 718 C CA . ASN A 1 94 ? 14.206 -7.352 -16.621 1.00 88.00 94 ASN A CA 1
ATOM 719 C C . ASN A 1 94 ? 14.843 -6.560 -15.463 1.00 88.00 94 ASN A C 1
ATOM 721 O O . ASN A 1 94 ? 15.493 -7.147 -14.597 1.00 88.00 94 ASN A O 1
ATOM 725 N N . GLU A 1 95 ? 14.676 -5.239 -15.426 1.00 89.56 95 GLU A N 1
ATOM 726 C CA . GLU A 1 95 ? 15.187 -4.403 -14.345 1.00 89.56 95 GLU A CA 1
ATOM 727 C C . GLU A 1 95 ? 14.062 -4.056 -13.362 1.00 89.56 95 GLU A C 1
ATOM 729 O O . GLU A 1 95 ? 13.061 -3.475 -13.783 1.00 89.56 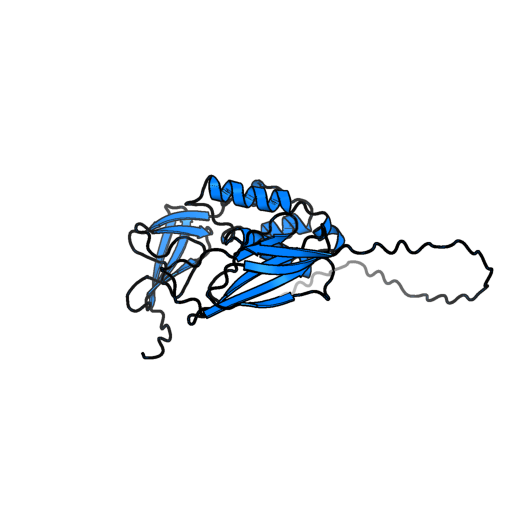95 GLU A O 1
ATOM 734 N N . PRO A 1 96 ? 14.208 -4.376 -12.060 1.00 92.75 96 PRO A N 1
ATOM 735 C CA . PRO A 1 96 ? 13.260 -3.973 -11.035 1.00 92.75 96 PRO A CA 1
ATOM 736 C C . PRO A 1 96 ? 12.916 -2.479 -11.098 1.00 92.75 96 PRO A C 1
ATOM 738 O O . PRO A 1 96 ? 13.779 -1.615 -10.904 1.00 92.75 96 PRO A O 1
ATOM 741 N N . PHE A 1 97 ? 11.637 -2.190 -11.326 1.00 93.38 97 PHE A N 1
ATOM 742 C CA . PHE A 1 97 ? 11.085 -0.839 -11.387 1.00 93.38 97 PHE A CA 1
ATOM 743 C C . PHE A 1 97 ? 9.803 -0.794 -10.563 1.00 93.38 97 PHE A C 1
ATOM 745 O O . PHE A 1 97 ? 8.832 -1.487 -10.882 1.00 93.38 97 PHE A O 1
ATOM 752 N N . TYR A 1 98 ? 9.798 -0.004 -9.488 1.00 94.62 98 TYR A N 1
ATOM 753 C CA . TYR A 1 98 ? 8.595 0.144 -8.676 1.00 94.62 98 TYR A CA 1
ATOM 754 C C . TYR A 1 98 ? 7.657 1.166 -9.308 1.00 94.62 98 TYR A C 1
ATOM 756 O O . TYR A 1 98 ? 8.086 2.161 -9.890 1.00 94.62 98 TYR A O 1
ATOM 764 N N . VAL A 1 99 ? 6.363 0.939 -9.129 1.00 96.19 99 VAL A N 1
ATOM 765 C CA . VAL A 1 99 ? 5.296 1.832 -9.567 1.00 96.19 99 VAL A CA 1
ATOM 766 C C . VAL A 1 99 ? 4.370 2.069 -8.387 1.00 96.19 99 VAL A C 1
ATOM 768 O O . VAL A 1 99 ? 3.835 1.121 -7.821 1.00 96.19 99 VAL A O 1
ATOM 771 N N . CYS A 1 100 ? 4.169 3.332 -8.029 1.00 95.19 100 CYS A N 1
ATOM 772 C CA . CYS A 1 100 ? 3.195 3.793 -7.049 1.00 95.19 100 CYS A CA 1
ATOM 773 C C . CYS A 1 100 ? 2.117 4.608 -7.769 1.00 95.19 100 CYS A C 1
ATOM 775 O O . CYS A 1 100 ? 2.428 5.649 -8.335 1.00 95.19 100 CYS A O 1
ATOM 777 N N . ALA A 1 101 ? 0.865 4.167 -7.714 1.00 93.88 101 ALA A N 1
ATOM 778 C CA . ALA A 1 101 ? -0.299 4.900 -8.194 1.00 93.88 101 ALA A CA 1
ATOM 779 C C . ALA A 1 101 ? -1.060 5.488 -7.000 1.00 93.88 101 ALA A C 1
ATOM 781 O O . ALA A 1 101 ? -1.750 4.776 -6.269 1.00 93.88 101 ALA A O 1
ATOM 782 N N . SER A 1 102 ? -0.900 6.788 -6.775 1.00 91.38 102 SER A N 1
ATOM 783 C CA . SER A 1 102 ? -1.592 7.517 -5.715 1.00 91.38 102 SER A CA 1
ATOM 784 C C . SER A 1 102 ? -2.885 8.120 -6.262 1.00 91.38 102 SER A C 1
ATOM 786 O O . SER A 1 102 ? -2.813 8.922 -7.198 1.00 91.38 102 SER A O 1
ATOM 788 N N . PRO A 1 103 ? -4.057 7.779 -5.708 1.00 88.19 103 PRO A N 1
ATOM 789 C CA . PRO A 1 103 ? -5.301 8.427 -6.095 1.00 88.19 103 PRO A CA 1
ATOM 790 C C . PRO A 1 103 ? -5.319 9.871 -5.582 1.00 88.19 103 PRO A C 1
ATOM 792 O O . PRO A 1 103 ? -4.878 10.163 -4.468 1.00 88.19 103 PRO A O 1
ATOM 795 N N . GLN A 1 104 ? -5.837 10.780 -6.397 1.00 85.50 104 GLN A N 1
ATOM 796 C CA . GLN A 1 104 ? -6.070 12.168 -6.028 1.00 85.50 104 GLN A CA 1
ATOM 797 C C . GLN A 1 104 ? -7.556 12.356 -5.746 1.00 85.50 104 GLN A C 1
ATOM 799 O O . GLN A 1 104 ? -8.397 12.048 -6.587 1.00 85.50 104 GLN A O 1
ATOM 804 N N . SER A 1 105 ? -7.887 12.881 -4.573 1.00 75.25 105 SER A N 1
ATOM 805 C CA . SER A 1 105 ? -9.260 13.220 -4.201 1.00 75.25 105 SER A CA 1
ATOM 806 C C . SER A 1 105 ? -9.304 14.630 -3.623 1.00 75.25 105 SER A C 1
ATOM 808 O O . SER A 1 105 ? -8.288 15.124 -3.128 1.00 75.25 105 SER A O 1
ATOM 810 N N . LEU A 1 106 ? -10.481 15.260 -3.647 1.00 65.81 106 LEU A N 1
ATOM 811 C CA . LEU A 1 106 ? -10.704 16.565 -3.007 1.00 65.81 106 LEU A CA 1
ATOM 812 C C . LEU A 1 106 ? -10.429 16.524 -1.496 1.00 65.81 106 LEU A C 1
ATOM 814 O O . LEU A 1 106 ? -10.009 17.521 -0.922 1.00 65.81 106 LEU A O 1
ATOM 818 N N . ALA A 1 107 ? -10.589 15.354 -0.871 1.00 57.34 107 ALA A N 1
ATOM 819 C CA . ALA A 1 107 ? -10.270 15.135 0.534 1.00 57.34 107 ALA A CA 1
ATOM 820 C C . ALA A 1 107 ? -8.756 15.149 0.826 1.00 57.34 107 ALA A C 1
ATOM 822 O O . ALA A 1 107 ? -8.374 15.126 1.986 1.00 57.34 107 ALA A O 1
ATOM 823 N N . GLY A 1 108 ? -7.877 15.197 -0.184 1.00 55.81 108 GLY A N 1
ATOM 824 C CA . GLY A 1 108 ? -6.422 15.203 -0.012 1.00 55.81 108 GLY A CA 1
ATOM 825 C C . GLY A 1 108 ? -5.762 13.815 -0.065 1.00 55.81 108 GLY A C 1
ATOM 826 O O . GLY A 1 108 ? -6.386 12.800 -0.379 1.00 55.81 108 GLY A O 1
ATOM 827 N N . GLY A 1 109 ? -4.448 13.780 0.194 1.00 57.56 109 GLY A N 1
ATOM 828 C CA . GLY A 1 109 ? -3.549 12.627 -0.003 1.00 57.56 109 GLY A CA 1
ATOM 829 C C . GLY A 1 109 ? -3.588 11.545 1.085 1.00 57.56 109 GLY A C 1
ATOM 830 O O . GLY A 1 109 ? -2.549 10.975 1.414 1.00 57.56 109 GLY A O 1
ATOM 831 N N . PHE A 1 110 ? -4.753 11.279 1.676 1.00 62.25 110 PHE A N 1
ATOM 832 C CA . PHE A 1 110 ? -4.890 10.334 2.794 1.00 62.25 110 PHE A CA 1
ATOM 833 C C . PHE A 1 110 ? -4.836 8.858 2.370 1.00 62.25 110 PHE A C 1
ATOM 835 O O . PHE A 1 110 ? -4.558 7.986 3.192 1.00 62.25 110 PHE A O 1
ATOM 842 N N . PHE A 1 111 ? -5.025 8.579 1.080 1.00 73.81 111 PHE A N 1
ATOM 843 C CA . PHE A 1 111 ? -4.913 7.240 0.514 1.00 73.81 111 PHE A CA 1
ATOM 844 C C . PHE A 1 111 ? -3.450 6.796 0.420 1.00 73.81 111 PHE A C 1
ATOM 846 O O . PHE A 1 111 ? -2.592 7.491 -0.132 1.00 73.81 111 PHE A O 1
ATOM 853 N N . LYS A 1 112 ? -3.158 5.579 0.881 1.00 82.94 112 LYS A N 1
ATOM 854 C CA . LYS A 1 112 ? -1.912 4.907 0.493 1.00 82.94 112 LYS A CA 1
ATOM 855 C C . LYS A 1 112 ? -1.961 4.609 -1.008 1.00 82.94 112 LYS A C 1
ATOM 857 O O . LYS A 1 112 ? -3.021 4.307 -1.546 1.00 82.94 112 LYS A O 1
ATOM 862 N N . CYS A 1 113 ? -0.817 4.659 -1.682 1.00 88.62 113 CYS A N 1
ATOM 863 C CA . CYS A 1 113 ? -0.765 4.344 -3.105 1.00 88.62 113 CYS A CA 1
ATOM 864 C C . CYS A 1 113 ? -1.045 2.857 -3.356 1.00 88.62 113 CYS A C 1
ATOM 866 O O . CYS A 1 113 ? -0.582 1.998 -2.603 1.00 88.62 113 CYS A O 1
ATOM 868 N N . ALA A 1 114 ? -1.712 2.546 -4.461 1.00 91.38 114 ALA A N 1
ATOM 869 C CA . ALA A 1 114 ? -1.593 1.231 -5.071 1.00 91.38 114 ALA A CA 1
ATOM 870 C C . ALA A 1 114 ? -0.213 1.099 -5.734 1.00 91.38 114 ALA A C 1
ATOM 872 O O . ALA A 1 114 ? 0.497 2.091 -5.915 1.00 91.38 114 ALA A O 1
ATOM 873 N N . GLY A 1 115 ? 0.209 -0.107 -6.092 1.00 94.75 115 GLY A N 1
ATOM 874 C CA . GLY A 1 115 ? 1.510 -0.275 -6.724 1.00 94.75 115 GLY A CA 1
ATOM 875 C C . GLY A 1 115 ? 1.816 -1.674 -7.215 1.00 94.75 115 GLY A C 1
ATOM 876 O O . GLY A 1 115 ? 1.023 -2.598 -7.054 1.00 94.75 115 GLY A O 1
ATOM 877 N N . THR A 1 116 ? 2.983 -1.791 -7.837 1.00 95.69 116 THR A N 1
ATOM 878 C CA . THR A 1 116 ? 3.583 -3.045 -8.300 1.00 95.69 116 THR A CA 1
ATOM 879 C C . THR A 1 116 ? 5.094 -2.869 -8.494 1.00 95.69 116 THR A C 1
ATOM 881 O O . THR A 1 116 ? 5.615 -1.753 -8.389 1.00 95.69 116 THR A O 1
ATOM 884 N N . ILE A 1 117 ? 5.805 -3.961 -8.781 1.00 95.69 117 ILE A N 1
ATOM 885 C CA . ILE A 1 117 ? 7.207 -3.952 -9.208 1.00 95.69 117 ILE A CA 1
ATOM 886 C C . ILE A 1 117 ? 7.323 -4.760 -10.507 1.00 95.69 117 ILE A C 1
ATOM 888 O O . ILE A 1 117 ? 7.114 -5.973 -10.524 1.00 95.69 117 ILE A O 1
ATOM 892 N N . TYR A 1 118 ? 7.684 -4.087 -11.595 1.00 94.62 118 TYR A N 1
ATOM 893 C CA . TYR A 1 118 ? 8.088 -4.719 -12.855 1.00 94.62 118 TYR A CA 1
ATOM 894 C C . TYR A 1 118 ? 9.492 -5.345 -12.692 1.00 94.62 118 TYR A C 1
ATOM 896 O O . TYR A 1 118 ? 10.276 -4.787 -11.925 1.00 94.62 118 TYR A O 1
ATOM 904 N N . PRO A 1 119 ? 9.859 -6.460 -13.364 1.00 93.94 119 PRO A N 1
ATOM 905 C CA . PRO A 1 119 ? 9.095 -7.239 -14.354 1.00 93.94 119 PRO A CA 1
ATOM 906 C C . PRO A 1 119 ? 8.089 -8.230 -13.769 1.00 93.94 119 PRO A C 1
ATOM 908 O O . PRO A 1 119 ? 7.409 -8.923 -14.514 1.00 93.94 119 PRO A O 1
ATOM 911 N N . TYR A 1 120 ? 7.995 -8.313 -12.446 1.00 94.44 120 TYR A N 1
ATOM 912 C CA . TYR A 1 120 ? 7.268 -9.384 -11.771 1.00 94.44 120 TYR A CA 1
ATOM 913 C C . TYR A 1 120 ? 5.748 -9.239 -11.881 1.00 94.44 120 TYR A C 1
ATOM 915 O O . TYR A 1 120 ? 5.040 -10.238 -11.927 1.00 94.44 120 TYR A O 1
ATOM 923 N N . SER A 1 121 ? 5.239 -8.007 -11.952 1.00 94.31 121 SER A N 1
ATOM 924 C CA . SER A 1 121 ? 3.831 -7.743 -12.250 1.00 94.31 121 SER A CA 1
ATOM 925 C C . SER A 1 121 ? 3.633 -6.366 -12.883 1.00 94.31 121 SER A C 1
ATOM 927 O O . SER A 1 121 ? 4.263 -5.380 -12.492 1.00 94.31 121 SER A O 1
ATOM 929 N N . SER A 1 122 ? 2.701 -6.281 -13.832 1.00 94.94 122 SER A N 1
ATOM 930 C CA . SER A 1 122 ? 2.179 -5.028 -14.394 1.00 94.94 122 SER A CA 1
ATOM 931 C C . SER A 1 122 ? 0.774 -4.678 -13.882 1.00 94.94 122 SER A C 1
ATOM 933 O O . SER A 1 122 ? 0.201 -3.657 -14.264 1.00 94.94 122 SER A O 1
ATOM 935 N N . THR A 1 123 ? 0.209 -5.491 -12.987 1.00 95.56 123 THR A N 1
ATOM 936 C CA . THR A 1 123 ? -1.090 -5.213 -12.365 1.00 95.56 123 THR A CA 1
ATOM 937 C C . THR A 1 123 ? -0.871 -4.411 -11.091 1.00 95.56 123 THR A C 1
ATOM 939 O O . THR A 1 123 ? -0.245 -4.887 -10.146 1.00 95.56 123 THR A O 1
ATOM 942 N N . VAL A 1 124 ? -1.374 -3.181 -11.061 1.00 94.12 124 VAL A N 1
ATOM 943 C CA . VAL A 1 124 ? -1.256 -2.282 -9.913 1.00 94.12 124 VAL A CA 1
ATOM 944 C C . VAL A 1 124 ? -2.345 -2.634 -8.903 1.00 94.12 124 VAL A C 1
ATOM 946 O O . VAL A 1 124 ? -3.533 -2.570 -9.210 1.00 94.12 124 VAL A O 1
ATOM 949 N N . THR A 1 125 ? -1.952 -2.984 -7.679 1.00 90.31 125 THR A N 1
ATOM 950 C CA . THR A 1 125 ? -2.888 -3.390 -6.619 1.00 90.31 125 THR A CA 1
ATOM 951 C C . THR A 1 125 ? -2.650 -2.603 -5.333 1.00 90.31 125 THR A C 1
ATOM 953 O O . THR A 1 125 ? -1.554 -2.098 -5.079 1.00 90.31 125 THR A O 1
ATOM 956 N N . TRP A 1 126 ? -3.673 -2.484 -4.483 1.00 86.06 126 TRP A N 1
ATOM 957 C CA . TRP A 1 126 ? -3.548 -1.804 -3.185 1.00 86.06 126 TRP A CA 1
ATOM 958 C C . TRP A 1 126 ? -2.546 -2.497 -2.250 1.00 86.06 126 TRP A C 1
ATOM 960 O O . TRP A 1 126 ? -1.805 -1.833 -1.521 1.00 86.06 126 TRP A O 1
ATOM 970 N N . SER A 1 127 ? -2.480 -3.831 -2.299 1.00 82.81 127 SER A N 1
ATOM 971 C CA . SER A 1 127 ? -1.492 -4.633 -1.569 1.00 82.81 127 SER A CA 1
ATOM 972 C C . SER A 1 127 ? -0.090 -4.490 -2.168 1.00 82.81 127 SER A C 1
ATOM 974 O O . SER A 1 127 ? 0.873 -4.279 -1.429 1.00 82.81 127 SER A O 1
ATOM 976 N N . GLY A 1 128 ? 0.029 -4.511 -3.499 1.00 90.31 128 GLY A N 1
ATOM 977 C CA . GLY A 1 128 ? 1.285 -4.299 -4.226 1.00 90.31 128 GLY A CA 1
ATOM 978 C C . GLY A 1 128 ? 1.892 -2.913 -3.999 1.00 90.31 128 GLY A C 1
ATOM 979 O O . GLY A 1 128 ? 3.110 -2.741 -4.076 1.00 90.31 128 GLY A O 1
ATOM 980 N N . GLY A 1 129 ? 1.074 -1.937 -3.598 1.00 92.50 129 GLY A N 1
ATOM 981 C CA . GLY A 1 129 ? 1.535 -0.630 -3.137 1.00 92.50 129 GLY A CA 1
ATOM 982 C C . GLY A 1 129 ? 2.531 -0.710 -1.980 1.00 92.50 129 GLY A C 1
ATOM 983 O O . GLY A 1 129 ? 3.511 0.036 -1.971 1.00 92.50 129 GLY A O 1
ATOM 984 N N . TYR A 1 130 ? 2.357 -1.658 -1.051 1.00 92.94 130 TYR A N 1
ATOM 985 C CA . TYR A 1 130 ? 3.305 -1.856 0.047 1.00 92.94 130 TYR A CA 1
ATOM 986 C C . TYR A 1 130 ? 4.675 -2.320 -0.465 1.00 92.94 130 TYR A C 1
ATOM 988 O O . TYR A 1 130 ? 5.710 -1.820 -0.017 1.00 92.94 130 TYR A O 1
ATOM 996 N N . ALA A 1 131 ? 4.700 -3.229 -1.445 1.00 94.62 131 ALA A N 1
ATOM 997 C CA . ALA A 1 131 ? 5.940 -3.679 -2.075 1.00 94.62 131 ALA A CA 1
ATOM 998 C C . ALA A 1 131 ? 6.646 -2.534 -2.810 1.00 94.62 131 ALA A C 1
ATOM 1000 O O . ALA A 1 131 ? 7.838 -2.307 -2.592 1.00 94.62 131 ALA A O 1
ATOM 1001 N N . ALA A 1 132 ? 5.901 -1.760 -3.602 1.00 94.75 132 ALA A N 1
ATOM 1002 C CA . ALA A 1 132 ? 6.442 -0.607 -4.313 1.00 94.75 132 ALA A CA 1
ATOM 1003 C C . ALA A 1 132 ? 7.038 0.436 -3.350 1.00 94.75 132 ALA A C 1
ATOM 1005 O O . ALA A 1 132 ? 8.162 0.898 -3.552 1.00 94.75 132 ALA A O 1
ATOM 1006 N N . VAL A 1 133 ? 6.343 0.753 -2.250 1.00 93.00 133 VAL A N 1
ATOM 1007 C CA . VAL A 1 133 ? 6.847 1.677 -1.218 1.00 93.00 133 VAL A CA 1
ATOM 1008 C C . VAL A 1 133 ? 8.060 1.111 -0.479 1.00 93.00 133 VAL A C 1
ATOM 1010 O O . VAL A 1 133 ? 8.991 1.860 -0.170 1.00 93.00 133 VAL A O 1
ATOM 1013 N N . THR A 1 134 ? 8.097 -0.200 -0.235 1.00 94.06 134 THR A N 1
ATOM 1014 C CA . THR A 1 134 ? 9.254 -0.877 0.371 1.00 94.06 134 THR A CA 1
ATOM 1015 C C . THR A 1 134 ? 10.490 -0.702 -0.509 1.00 94.06 134 THR A C 1
ATOM 1017 O O . THR A 1 134 ? 11.526 -0.238 -0.031 1.00 94.06 134 THR A O 1
ATOM 1020 N N . MET A 1 135 ? 10.371 -0.968 -1.813 1.00 92.94 135 MET A N 1
ATOM 1021 C CA . MET A 1 135 ? 11.457 -0.751 -2.770 1.00 92.94 135 MET A CA 1
ATOM 1022 C C . MET A 1 135 ? 11.852 0.726 -2.878 1.00 92.94 135 MET A C 1
ATOM 1024 O O . MET A 1 135 ? 13.041 1.043 -2.822 1.00 92.94 135 MET A O 1
ATOM 1028 N N . LYS A 1 136 ? 10.877 1.640 -2.965 1.00 91.81 136 LYS A N 1
ATOM 1029 C CA . LYS A 1 136 ? 11.110 3.093 -2.975 1.00 91.81 136 LYS A CA 1
ATOM 1030 C C . LYS A 1 136 ? 11.921 3.552 -1.763 1.00 91.81 136 LYS A C 1
ATOM 1032 O O . LYS A 1 136 ? 12.838 4.357 -1.902 1.00 91.81 136 LYS A O 1
ATOM 1037 N N . THR A 1 137 ? 11.596 3.034 -0.583 1.00 90.88 137 THR A N 1
ATOM 1038 C CA . THR A 1 137 ? 12.275 3.391 0.669 1.00 90.88 137 THR A CA 1
ATOM 1039 C C . THR A 1 137 ? 13.679 2.802 0.713 1.00 90.88 137 THR A C 1
ATOM 1041 O O . THR A 1 137 ? 14.638 3.511 1.013 1.00 90.88 137 THR A O 1
ATOM 1044 N N . LEU A 1 138 ? 13.838 1.532 0.333 1.00 89.50 138 LEU A N 1
ATOM 1045 C CA . LEU A 1 138 ? 15.153 0.899 0.263 1.00 89.50 138 LEU A CA 1
ATOM 1046 C C . LEU A 1 138 ? 16.046 1.548 -0.790 1.00 89.50 138 LEU A C 1
ATOM 1048 O O . LEU A 1 138 ? 17.242 1.636 -0.569 1.00 89.50 138 LEU A O 1
ATOM 1052 N N . LYS A 1 139 ? 15.510 2.090 -1.885 1.00 85.94 139 LYS A N 1
ATOM 1053 C CA . LYS A 1 139 ? 16.297 2.879 -2.846 1.00 85.94 139 LYS A CA 1
ATOM 1054 C C . LYS A 1 139 ? 17.009 4.071 -2.207 1.00 85.94 139 LYS A C 1
ATOM 1056 O O . LYS A 1 139 ? 18.089 4.449 -2.661 1.00 85.94 139 LYS A O 1
ATOM 1061 N N . ALA A 1 140 ? 16.431 4.662 -1.163 1.00 78.19 140 ALA A N 1
ATOM 1062 C CA . ALA A 1 140 ? 17.070 5.747 -0.430 1.00 78.19 140 ALA A CA 1
ATOM 1063 C C . ALA A 1 140 ? 18.187 5.264 0.518 1.00 78.19 140 ALA A C 1
ATOM 1065 O O . ALA A 1 140 ? 19.058 6.061 0.858 1.00 78.19 140 ALA A O 1
ATOM 1066 N N . ALA A 1 141 ? 18.182 3.989 0.930 1.00 78.00 141 ALA A N 1
ATOM 1067 C CA . ALA A 1 141 ? 19.004 3.480 2.035 1.00 78.00 141 ALA A CA 1
ATOM 1068 C C . ALA A 1 141 ? 19.946 2.307 1.683 1.00 78.00 141 ALA A C 1
ATOM 1070 O O . ALA A 1 141 ? 20.941 2.096 2.370 1.00 78.00 141 ALA A O 1
ATOM 1071 N N . ALA A 1 142 ? 19.649 1.532 0.641 1.00 77.94 142 ALA A N 1
ATOM 1072 C CA . ALA A 1 142 ? 20.339 0.305 0.256 1.00 77.94 142 ALA A CA 1
ATOM 1073 C C . ALA A 1 142 ? 21.178 0.494 -1.015 1.00 77.94 142 ALA A C 1
ATOM 1075 O O . ALA A 1 142 ? 20.948 1.400 -1.820 1.00 77.94 142 ALA A O 1
ATOM 1076 N N . SER A 1 143 ? 22.154 -0.395 -1.221 1.00 77.94 143 SER A N 1
ATOM 1077 C CA . SER A 1 143 ? 22.958 -0.386 -2.440 1.00 77.94 143 SER A CA 1
ATOM 1078 C C . SER A 1 143 ? 22.131 -0.817 -3.656 1.00 77.94 143 SER A C 1
ATOM 1080 O O . SER A 1 143 ? 21.317 -1.741 -3.611 1.00 77.94 143 SER A O 1
ATOM 1082 N N . GLN A 1 144 ? 22.396 -0.167 -4.786 1.00 77.12 144 GLN A N 1
ATOM 1083 C CA . GLN A 1 144 ? 21.770 -0.458 -6.075 1.00 77.12 144 GLN A CA 1
ATOM 1084 C C . GLN A 1 144 ? 21.895 -1.935 -6.488 1.00 77.12 144 GLN A C 1
ATOM 1086 O O . GLN A 1 144 ? 20.937 -2.548 -6.957 1.00 77.12 144 GLN A O 1
ATOM 1091 N N . SER A 1 145 ? 23.076 -2.527 -6.296 1.00 79.75 145 SER A N 1
ATOM 1092 C CA . SER A 1 145 ? 23.339 -3.926 -6.646 1.00 79.75 145 SER A CA 1
ATOM 1093 C C . SER A 1 145 ? 22.507 -4.906 -5.823 1.00 79.75 145 SER A C 1
ATOM 1095 O O . SER A 1 145 ? 22.186 -5.990 -6.309 1.00 79.75 145 SER A O 1
ATOM 1097 N N . TYR A 1 146 ? 22.136 -4.533 -4.597 1.00 83.19 146 TYR A N 1
ATOM 1098 C CA . TYR A 1 146 ? 21.282 -5.363 -3.768 1.00 83.19 146 TYR A CA 1
ATOM 1099 C C . TYR A 1 146 ? 19.819 -5.308 -4.210 1.00 83.19 146 TYR A C 1
ATOM 1101 O O . TYR A 1 146 ? 19.190 -6.358 -4.330 1.00 83.19 146 TYR A O 1
ATOM 1109 N N . LEU A 1 147 ? 19.300 -4.121 -4.540 1.00 85.12 147 LEU A N 1
ATOM 1110 C CA . LEU A 1 147 ? 17.927 -3.966 -5.041 1.00 85.12 147 LEU A CA 1
ATOM 1111 C C . LEU A 1 147 ? 17.676 -4.786 -6.309 1.00 85.12 147 LEU A C 1
ATOM 1113 O O . LEU A 1 147 ? 16.583 -5.309 -6.483 1.00 85.12 147 LEU A O 1
ATOM 1117 N N . LEU A 1 148 ? 18.689 -4.954 -7.158 1.00 86.94 148 LEU A N 1
ATOM 1118 C CA . LEU A 1 148 ? 18.612 -5.817 -8.339 1.00 86.94 148 LEU A CA 1
ATOM 1119 C C . LEU A 1 148 ? 18.524 -7.315 -8.017 1.00 86.94 148 LEU A C 1
ATOM 1121 O O . LEU A 1 148 ? 17.957 -8.074 -8.794 1.00 86.94 148 LEU A O 1
ATOM 1125 N N . ARG A 1 149 ? 19.133 -7.752 -6.911 1.00 87.69 149 ARG A N 1
ATOM 1126 C CA . ARG A 1 149 ? 19.270 -9.174 -6.549 1.00 87.69 149 ARG A CA 1
ATOM 1127 C C . ARG A 1 149 ? 18.217 -9.647 -5.559 1.00 87.69 149 ARG A C 1
ATOM 1129 O O . ARG A 1 149 ? 18.043 -10.853 -5.393 1.00 87.69 149 ARG A O 1
ATOM 1136 N N . PHE A 1 150 ? 17.566 -8.723 -4.857 1.00 91.12 150 PHE A N 1
ATOM 1137 C CA . PHE A 1 150 ? 16.498 -9.077 -3.940 1.00 91.12 150 PHE A CA 1
ATOM 1138 C C . PHE A 1 150 ? 15.366 -9.771 -4.703 1.00 91.12 150 PHE A C 1
ATOM 1140 O O . PHE A 1 150 ? 14.964 -9.337 -5.781 1.00 91.12 150 PHE A O 1
ATOM 1147 N N . ASN A 1 151 ? 14.856 -10.865 -4.139 1.00 93.06 151 ASN A N 1
ATOM 1148 C CA . ASN A 1 151 ? 13.809 -11.661 -4.767 1.00 93.06 151 ASN A CA 1
ATOM 1149 C C . ASN A 1 151 ? 12.438 -10.985 -4.575 1.00 93.06 151 ASN A C 1
ATOM 1151 O O . ASN A 1 151 ? 11.634 -11.386 -3.729 1.00 93.06 151 ASN A O 1
ATOM 1155 N N . TRP A 1 152 ? 12.206 -9.923 -5.349 1.00 93.50 152 TRP A N 1
ATOM 1156 C CA . TRP A 1 152 ? 10.957 -9.159 -5.361 1.00 93.50 152 TRP A CA 1
ATOM 1157 C C . TRP A 1 152 ? 9.763 -10.002 -5.797 1.00 93.50 152 TRP A C 1
ATOM 1159 O O . TRP A 1 152 ? 8.682 -9.824 -5.247 1.00 93.50 152 TRP A O 1
ATOM 1169 N N . GLU A 1 153 ? 9.961 -10.950 -6.716 1.00 93.69 153 GLU A N 1
ATOM 1170 C CA . GLU A 1 153 ? 8.925 -11.896 -7.136 1.00 93.69 153 GLU A CA 1
ATOM 1171 C C . GLU A 1 153 ? 8.365 -12.659 -5.933 1.00 93.69 153 GLU A C 1
ATOM 1173 O O . GLU A 1 153 ? 7.169 -12.627 -5.656 1.00 93.69 153 GLU A O 1
ATOM 1178 N N . ARG A 1 154 ? 9.248 -13.277 -5.139 1.00 93.50 154 ARG A N 1
ATOM 1179 C CA . ARG A 1 154 ? 8.853 -13.992 -3.924 1.00 93.50 154 ARG A CA 1
ATOM 1180 C C . ARG A 1 154 ? 8.216 -13.055 -2.904 1.00 93.50 154 ARG A C 1
ATOM 1182 O O . ARG A 1 154 ? 7.281 -13.466 -2.222 1.00 93.50 154 ARG A O 1
ATOM 1189 N N . PHE A 1 155 ? 8.719 -11.829 -2.772 1.00 94.25 155 PHE A N 1
ATOM 1190 C CA . PHE A 1 155 ? 8.143 -10.835 -1.867 1.00 94.25 155 PHE A CA 1
ATOM 1191 C C . PHE A 1 155 ? 6.686 -10.521 -2.237 1.00 94.25 155 PHE A C 1
ATOM 1193 O O . PHE A 1 155 ? 5.813 -10.594 -1.374 1.00 94.25 155 PHE A O 1
ATOM 1200 N N . ILE A 1 156 ? 6.418 -10.245 -3.516 1.00 93.19 156 ILE A N 1
ATOM 1201 C CA . ILE A 1 156 ? 5.077 -9.960 -4.043 1.00 93.19 156 ILE A CA 1
ATOM 1202 C C . ILE A 1 156 ? 4.171 -11.183 -3.900 1.00 93.19 156 ILE A C 1
ATOM 1204 O O . ILE A 1 156 ? 3.109 -11.078 -3.292 1.00 93.19 156 ILE A O 1
ATOM 1208 N N . ASN A 1 157 ? 4.627 -12.355 -4.348 1.00 92.44 157 ASN A N 1
ATOM 1209 C CA . ASN A 1 157 ? 3.841 -13.587 -4.298 1.00 92.44 157 ASN A CA 1
ATOM 1210 C C . ASN A 1 157 ? 3.410 -13.938 -2.867 1.00 92.44 157 ASN A C 1
ATOM 1212 O O . ASN A 1 157 ? 2.286 -14.378 -2.650 1.00 92.44 157 ASN A O 1
ATOM 1216 N N . VAL A 1 158 ? 4.269 -13.716 -1.865 1.00 93.00 158 VAL A N 1
ATOM 1217 C CA . VAL A 1 158 ? 3.902 -13.948 -0.458 1.00 93.00 158 VAL A CA 1
ATOM 1218 C C . VAL A 1 158 ? 2.837 -12.957 0.020 1.00 93.00 158 VAL A C 1
ATOM 1220 O O . VAL A 1 158 ? 1.925 -13.369 0.736 1.00 93.00 158 VAL A O 1
ATOM 1223 N N . LEU A 1 159 ? 2.927 -11.674 -0.353 1.00 91.00 159 LEU A N 1
ATOM 1224 C CA . LEU A 1 159 ? 1.894 -10.688 -0.010 1.00 91.00 159 LEU A CA 1
ATOM 1225 C C . LEU A 1 159 ? 0.546 -11.060 -0.633 1.00 91.00 159 LEU A C 1
ATOM 1227 O O . LEU A 1 159 ? -0.471 -11.040 0.057 1.00 91.00 159 LEU A O 1
ATOM 1231 N N . GLU A 1 160 ? 0.540 -11.437 -1.911 1.00 88.31 160 GLU A N 1
ATOM 1232 C CA . GLU A 1 160 ? -0.673 -11.830 -2.632 1.00 88.31 160 GLU A CA 1
ATOM 1233 C C . GLU A 1 160 ? -1.289 -13.109 -2.061 1.00 88.31 160 GLU A C 1
ATOM 1235 O O . GLU A 1 160 ? -2.482 -13.131 -1.768 1.00 88.31 160 GLU A O 1
ATOM 1240 N N . GLN A 1 161 ? -0.481 -14.140 -1.798 1.00 89.56 161 GLN A N 1
ATOM 1241 C CA . GLN A 1 161 ? -0.946 -15.378 -1.162 1.00 89.56 161 GLN A CA 1
ATOM 1242 C C . GLN A 1 161 ? -1.565 -15.116 0.212 1.00 89.56 161 GLN A C 1
ATOM 1244 O O . GLN A 1 161 ? -2.581 -15.710 0.565 1.00 89.56 161 GLN A O 1
ATOM 1249 N N . LYS A 1 162 ? -0.970 -14.227 1.012 1.00 87.69 162 LYS A N 1
ATOM 1250 C CA . LYS A 1 162 ? -1.523 -13.860 2.320 1.00 87.69 162 LYS A CA 1
ATOM 1251 C C . LYS A 1 162 ? -2.825 -13.087 2.189 1.00 87.69 162 LYS A C 1
ATOM 1253 O O . LYS A 1 162 ? -3.770 -13.399 2.905 1.00 87.69 162 LYS A O 1
ATOM 1258 N N . GLN A 1 163 ? -2.898 -12.151 1.247 1.00 82.88 163 GLN A N 1
ATOM 1259 C CA . GLN A 1 163 ? -4.133 -11.429 0.960 1.00 82.88 163 GLN A CA 1
ATOM 1260 C C . GLN A 1 163 ? -5.244 -12.374 0.490 1.00 82.88 163 GLN A C 1
ATOM 1262 O O . GLN A 1 163 ? -6.387 -12.197 0.882 1.00 82.88 163 GLN A O 1
ATOM 1267 N N . GLN A 1 164 ? -4.934 -13.392 -0.312 1.00 83.38 164 GLN A N 1
ATOM 1268 C CA . GLN A 1 164 ? -5.924 -14.372 -0.767 1.00 83.38 164 GLN A CA 1
ATOM 1269 C C . GLN A 1 164 ? -6.379 -15.303 0.366 1.00 83.38 164 GLN A C 1
ATOM 1271 O O . GLN A 1 164 ? -7.571 -15.544 0.522 1.00 83.38 164 GLN A O 1
ATOM 1276 N N . ASN A 1 165 ? -5.447 -15.794 1.187 1.00 82.69 165 ASN A N 1
ATOM 1277 C CA . ASN A 1 165 ? -5.746 -16.764 2.247 1.00 82.69 165 ASN A CA 1
ATOM 1278 C C . ASN A 1 165 ? -6.363 -16.140 3.509 1.00 82.69 165 ASN A C 1
ATOM 1280 O O . ASN A 1 165 ? -6.979 -16.845 4.303 1.00 82.69 165 ASN A O 1
ATOM 1284 N N . GLN A 1 166 ? -6.137 -14.846 3.744 1.00 72.44 166 GLN A N 1
ATOM 1285 C CA . GLN A 1 166 ? -6.508 -14.140 4.976 1.00 72.44 166 GLN A CA 1
ATOM 1286 C C . GLN A 1 166 ? -7.170 -12.789 4.668 1.00 72.44 166 GLN A C 1
ATOM 1288 O O . GLN A 1 166 ? -7.015 -11.845 5.439 1.00 72.44 166 GLN A O 1
ATOM 1293 N N . SER A 1 167 ? -7.888 -12.689 3.545 1.00 65.44 167 SER A N 1
ATOM 1294 C CA . SER A 1 167 ? -8.392 -11.440 2.942 1.00 65.44 167 SER A CA 1
ATOM 1295 C C . SER A 1 167 ? -9.041 -10.453 3.907 1.00 65.44 167 SER A C 1
ATOM 1297 O O . SER A 1 167 ? -8.852 -9.251 3.743 1.00 65.44 167 SER A O 1
ATOM 1299 N N . ALA A 1 168 ? -9.746 -10.949 4.922 1.00 65.44 168 ALA A N 1
ATOM 1300 C CA . ALA A 1 168 ? -10.466 -10.125 5.886 1.00 65.44 168 ALA A CA 1
ATOM 1301 C C . ALA A 1 168 ? -9.591 -9.584 7.043 1.00 65.44 168 ALA A C 1
ATOM 1303 O O . ALA A 1 168 ? -9.927 -8.593 7.678 1.00 65.44 168 ALA A O 1
ATOM 1304 N N . THR A 1 169 ? -8.440 -10.206 7.324 1.00 71.50 169 THR A N 1
ATOM 1305 C CA . THR A 1 169 ? -7.583 -9.867 8.488 1.00 71.50 169 THR A CA 1
ATOM 1306 C C . THR A 1 169 ? -6.153 -9.486 8.112 1.00 71.50 169 THR A C 1
ATOM 1308 O O . THR A 1 169 ? -5.384 -8.971 8.933 1.00 71.50 169 THR A O 1
ATOM 1311 N N . TYR A 1 170 ? -5.765 -9.740 6.864 1.00 82.25 170 TYR A N 1
ATOM 1312 C CA . TYR A 1 170 ? -4.445 -9.421 6.364 1.00 82.25 170 TYR A CA 1
ATOM 1313 C C . TYR A 1 170 ? -4.432 -8.073 5.656 1.00 82.25 170 TYR A C 1
ATOM 1315 O O . TYR A 1 170 ? -5.176 -7.819 4.713 1.00 82.25 170 TYR A O 1
ATOM 1323 N N . ASN A 1 171 ? -3.524 -7.219 6.114 1.00 84.12 171 ASN A N 1
ATOM 1324 C CA . ASN A 1 171 ? -3.254 -5.921 5.531 1.00 84.12 171 ASN A CA 1
ATOM 1325 C C . ASN A 1 171 ? -1.740 -5.657 5.555 1.00 84.12 171 ASN A C 1
ATOM 1327 O O . ASN A 1 171 ? -1.192 -5.446 6.644 1.00 84.12 171 ASN A O 1
ATOM 1331 N N . PRO A 1 172 ? -1.069 -5.615 4.389 1.00 87.94 172 PRO A N 1
ATOM 1332 C CA . PRO A 1 172 ? 0.363 -5.332 4.287 1.00 87.94 172 PRO A CA 1
ATOM 1333 C C . PRO A 1 172 ? 0.782 -3.996 4.908 1.00 87.94 172 PRO A C 1
ATOM 1335 O O . PRO A 1 172 ? 1.892 -3.857 5.412 1.00 87.94 172 PRO A O 1
ATOM 1338 N N . TRP A 1 173 ? -0.106 -3.002 4.921 1.00 87.31 173 TRP A N 1
ATOM 1339 C CA . TRP A 1 173 ? 0.185 -1.670 5.456 1.00 87.31 173 TRP A CA 1
ATOM 1340 C C . TRP A 1 173 ? 0.255 -1.631 6.986 1.00 87.31 173 TRP A C 1
ATOM 1342 O O . TRP A 1 173 ? 0.726 -0.645 7.556 1.00 87.31 173 TRP A O 1
ATOM 1352 N N . LEU A 1 174 ? -0.172 -2.710 7.647 1.00 86.69 174 LEU A N 1
ATOM 1353 C CA . LEU A 1 174 ? -0.046 -2.906 9.089 1.00 86.69 174 LEU A CA 1
ATOM 1354 C C . LEU A 1 174 ? 1.187 -3.727 9.479 1.00 86.69 174 LEU A C 1
ATOM 1356 O O . LEU A 1 174 ? 1.387 -3.984 10.665 1.00 86.69 174 LEU A O 1
ATOM 1360 N N . LEU A 1 175 ? 2.036 -4.106 8.524 1.00 89.56 175 LEU A N 1
ATOM 1361 C CA . LEU A 1 175 ? 3.316 -4.733 8.831 1.00 89.56 175 LEU A CA 1
ATOM 1362 C C . LEU A 1 175 ? 4.243 -3.754 9.561 1.00 89.56 175 LEU A C 1
ATOM 1364 O O . LEU A 1 175 ? 4.138 -2.526 9.428 1.00 89.56 175 LEU A O 1
ATOM 1368 N N . ASP A 1 176 ? 5.176 -4.293 10.342 1.00 90.00 176 ASP A N 1
ATOM 1369 C CA . ASP A 1 176 ? 6.283 -3.502 10.869 1.00 90.00 176 ASP A CA 1
ATOM 1370 C C . ASP A 1 176 ? 7.256 -3.185 9.726 1.00 90.00 176 ASP A C 1
ATOM 1372 O O . ASP A 1 176 ? 8.166 -3.949 9.404 1.00 90.00 176 ASP A O 1
ATOM 1376 N N . SER A 1 177 ? 7.033 -2.044 9.071 1.00 90.31 177 SER A N 1
ATOM 1377 C CA . SER A 1 177 ? 7.879 -1.599 7.968 1.00 90.31 177 SER A CA 1
ATOM 1378 C C . SER A 1 177 ? 9.327 -1.402 8.396 1.00 90.31 177 SER A C 1
ATOM 1380 O O . SER A 1 177 ? 10.209 -1.653 7.586 1.00 90.31 177 SER A O 1
ATOM 1382 N N . SER A 1 178 ? 9.599 -1.002 9.643 1.00 90.38 178 SER A N 1
ATOM 1383 C CA . SER A 1 178 ? 10.976 -0.851 10.120 1.00 90.38 178 SER A CA 1
ATOM 1384 C C . SER A 1 178 ? 11.662 -2.210 10.183 1.00 90.38 178 SER A C 1
ATOM 1386 O O . SER A 1 178 ? 12.753 -2.370 9.640 1.00 90.38 178 SER A O 1
ATOM 1388 N N . GLU A 1 179 ? 11.002 -3.207 10.773 1.00 91.69 179 GLU A N 1
ATOM 1389 C CA . GLU A 1 179 ? 11.524 -4.572 10.842 1.00 91.69 179 GLU A CA 1
ATOM 1390 C C . GLU A 1 179 ? 11.725 -5.177 9.445 1.00 91.69 179 GLU A C 1
ATOM 1392 O O . GLU A 1 179 ? 12.777 -5.752 9.168 1.00 91.69 179 GLU A O 1
ATOM 1397 N N . VAL A 1 180 ? 10.756 -5.011 8.538 1.00 93.12 180 VAL A N 1
ATOM 1398 C CA . VAL A 1 180 ? 10.858 -5.504 7.155 1.00 93.12 180 VAL A CA 1
ATOM 1399 C C . VAL A 1 180 ? 12.012 -4.827 6.414 1.00 93.12 180 VAL A C 1
ATOM 1401 O O . VAL A 1 180 ? 12.837 -5.516 5.815 1.00 93.12 180 VAL A O 1
ATOM 1404 N N . LEU A 1 181 ? 12.101 -3.495 6.465 1.00 92.62 181 LEU A N 1
ATOM 1405 C CA . LEU A 1 181 ? 13.149 -2.729 5.786 1.00 92.62 181 LEU A CA 1
ATOM 1406 C C . LEU A 1 181 ? 14.536 -3.075 6.330 1.00 92.62 181 LEU A C 1
ATOM 1408 O O . LEU A 1 181 ? 15.450 -3.302 5.541 1.00 92.62 181 LEU A O 1
ATOM 1412 N N . GLN A 1 182 ? 14.688 -3.163 7.655 1.00 90.75 182 GLN A N 1
ATOM 1413 C CA . GLN A 1 182 ? 15.935 -3.598 8.283 1.00 90.75 182 GLN A CA 1
ATOM 1414 C C . GLN A 1 182 ? 16.285 -5.019 7.860 1.00 90.75 182 GLN A C 1
ATOM 1416 O O . GLN A 1 182 ? 17.425 -5.279 7.488 1.00 90.75 182 GLN A O 1
ATOM 1421 N N . ALA A 1 183 ? 15.314 -5.934 7.857 1.00 91.25 183 ALA A N 1
ATOM 1422 C CA . ALA A 1 183 ? 15.592 -7.318 7.520 1.00 91.25 183 ALA A CA 1
ATOM 1423 C C . ALA A 1 183 ? 16.061 -7.487 6.066 1.00 91.25 183 ALA A C 1
ATOM 1425 O O . ALA A 1 183 ? 16.960 -8.277 5.761 1.00 91.25 183 ALA A O 1
ATOM 1426 N N . ILE A 1 184 ? 15.480 -6.701 5.157 1.00 91.31 184 ILE A N 1
ATOM 1427 C CA . ILE A 1 184 ? 15.930 -6.631 3.768 1.00 91.31 184 ILE A CA 1
ATOM 1428 C C . ILE A 1 184 ? 17.328 -5.998 3.709 1.00 91.31 184 ILE A C 1
ATOM 1430 O O . ILE A 1 184 ? 18.243 -6.598 3.154 1.00 91.31 184 ILE A O 1
AT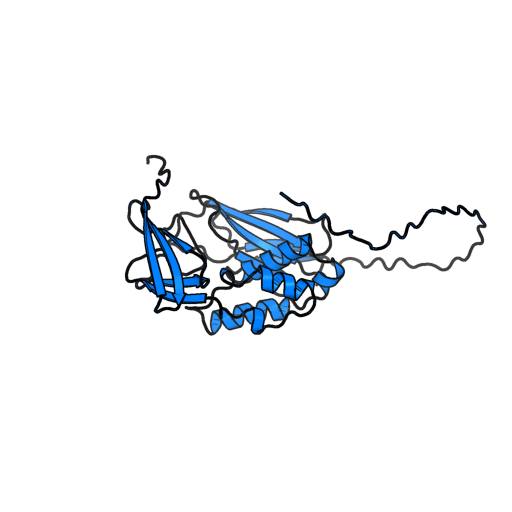OM 1434 N N . ALA A 1 185 ? 17.545 -4.845 4.342 1.00 87.19 185 ALA A N 1
ATOM 1435 C CA . ALA A 1 185 ? 18.838 -4.156 4.328 1.00 87.19 185 ALA A CA 1
ATOM 1436 C C . ALA A 1 185 ? 19.997 -4.994 4.912 1.00 87.19 185 ALA A C 1
ATOM 1438 O O . ALA A 1 185 ? 21.112 -4.921 4.403 1.00 87.19 185 ALA A O 1
ATOM 1439 N N . TYR A 1 186 ? 19.737 -5.817 5.933 1.00 88.06 186 TYR A N 1
ATOM 1440 C CA . TYR A 1 186 ? 20.720 -6.707 6.566 1.00 88.06 186 TYR A CA 1
ATOM 1441 C C . TYR A 1 186 ? 20.804 -8.103 5.934 1.00 88.06 186 TYR A C 1
ATOM 1443 O O . TYR A 1 186 ? 21.445 -8.991 6.495 1.00 88.06 186 TYR A O 1
ATOM 1451 N N . HIS A 1 187 ? 20.171 -8.322 4.777 1.00 87.00 187 HIS A N 1
ATOM 1452 C CA . HIS A 1 187 ? 20.198 -9.599 4.056 1.00 87.00 187 HIS A CA 1
ATOM 1453 C C . HIS A 1 187 ? 19.670 -10.807 4.856 1.00 87.00 187 HIS A C 1
ATOM 1455 O O . HIS A 1 187 ? 20.018 -11.946 4.552 1.00 87.00 187 HIS A O 1
ATOM 1461 N N . ASN A 1 188 ? 18.818 -10.589 5.861 1.00 89.44 188 ASN A N 1
ATOM 1462 C CA . ASN A 1 188 ? 18.259 -11.646 6.714 1.00 89.44 188 ASN A CA 1
ATOM 1463 C C . ASN A 1 188 ? 16.728 -11.778 6.574 1.00 89.44 188 ASN A C 1
ATOM 1465 O O . ASN A 1 188 ? 16.070 -12.425 7.392 1.00 89.44 188 ASN A O 1
ATOM 1469 N N . PHE A 1 189 ? 16.156 -11.163 5.535 1.00 91.19 189 PHE A N 1
ATOM 1470 C CA . PHE A 1 189 ? 14.727 -11.197 5.264 1.00 91.19 189 PHE A CA 1
ATOM 1471 C C . PHE A 1 189 ? 14.210 -12.624 5.058 1.00 91.19 189 PHE A C 1
ATOM 1473 O O . PHE A 1 189 ? 14.727 -13.398 4.252 1.00 91.19 189 PHE A O 1
ATOM 1480 N N . THR A 1 190 ? 13.114 -12.942 5.744 1.00 90.81 190 THR A N 1
ATOM 1481 C CA . THR A 1 190 ? 12.353 -14.177 5.564 1.00 90.81 190 THR A CA 1
ATOM 1482 C C . THR A 1 190 ? 10.870 -13.852 5.409 1.00 90.81 190 THR A C 1
ATOM 1484 O O . THR A 1 190 ? 10.370 -12.869 5.952 1.00 90.81 190 THR A O 1
ATOM 1487 N N . ALA A 1 191 ? 10.135 -14.702 4.687 1.00 89.81 191 ALA A N 1
ATOM 1488 C CA . ALA A 1 191 ? 8.707 -14.500 4.415 1.00 89.81 191 ALA A CA 1
ATOM 1489 C C . ALA A 1 191 ? 7.839 -14.410 5.688 1.00 89.81 191 ALA A C 1
ATOM 1491 O O . ALA A 1 191 ? 6.747 -13.847 5.653 1.00 89.81 191 ALA A O 1
ATOM 1492 N N . THR A 1 192 ? 8.320 -14.922 6.826 1.00 89.94 192 THR A N 1
ATOM 1493 C CA . THR A 1 192 ? 7.629 -14.820 8.120 1.00 89.94 192 THR A CA 1
ATOM 1494 C C . THR A 1 192 ? 7.551 -13.382 8.637 1.00 89.94 192 THR A C 1
ATOM 1496 O O . THR A 1 192 ? 6.650 -13.077 9.412 1.00 89.94 192 THR A O 1
ATOM 1499 N N . LYS A 1 193 ? 8.426 -12.479 8.169 1.00 90.56 193 LYS A N 1
ATOM 1500 C CA . LYS A 1 193 ? 8.360 -11.035 8.457 1.00 90.56 193 LYS A CA 1
ATOM 1501 C C . LYS A 1 193 ? 7.181 -10.335 7.777 1.00 90.56 193 LYS A C 1
ATOM 1503 O O . LYS A 1 193 ? 6.849 -9.216 8.136 1.00 90.56 193 LYS A O 1
ATOM 1508 N N . LEU A 1 194 ? 6.522 -10.997 6.824 1.00 91.31 194 LEU A N 1
ATOM 1509 C CA . LEU A 1 194 ? 5.295 -10.510 6.186 1.00 91.31 194 LEU A CA 1
ATOM 1510 C C . LEU A 1 194 ? 4.028 -11.011 6.897 1.00 91.31 194 LEU A C 1
ATOM 1512 O O . LEU A 1 194 ? 2.947 -10.979 6.316 1.00 91.31 194 LEU A O 1
ATOM 1516 N N . ASN A 1 195 ? 4.142 -11.522 8.127 1.00 88.25 195 ASN A N 1
ATOM 1517 C CA . ASN A 1 195 ? 3.004 -11.925 8.950 1.00 88.25 195 ASN A CA 1
ATOM 1518 C C . ASN A 1 195 ? 2.446 -10.738 9.747 1.00 88.25 195 ASN A C 1
ATOM 1520 O O . ASN A 1 195 ? 3.198 -9.987 10.358 1.00 88.25 195 ASN A O 1
ATOM 1524 N N . ASN A 1 196 ? 1.122 -10.668 9.877 1.00 83.56 196 ASN A N 1
ATOM 1525 C CA . ASN A 1 196 ? 0.429 -9.697 10.729 1.00 83.56 196 ASN A CA 1
ATOM 1526 C C . ASN A 1 196 ? 0.357 -10.138 12.211 1.00 83.56 196 ASN A C 1
ATOM 1528 O O . ASN A 1 196 ? -0.609 -9.871 12.913 1.00 83.56 196 ASN A O 1
ATOM 1532 N N . SER A 1 197 ? 1.379 -10.822 12.741 1.00 81.12 197 SER A N 1
ATOM 1533 C CA . SER A 1 197 ? 1.373 -11.305 14.141 1.00 81.12 197 SER A CA 1
ATOM 1534 C C . SER A 1 197 ? 1.274 -10.171 15.176 1.00 81.12 197 SER A C 1
ATOM 1536 O O . SER A 1 197 ? 0.770 -10.367 16.289 1.00 81.12 197 SER A O 1
ATOM 1538 N N . GLY A 1 198 ? 1.735 -8.977 14.800 1.00 83.38 198 GLY A N 1
ATOM 1539 C CA . GLY A 1 198 ? 1.651 -7.743 15.575 1.00 83.38 198 GLY A CA 1
ATOM 1540 C C . GLY A 1 198 ? 0.322 -6.993 15.459 1.00 83.38 198 GLY A C 1
ATOM 1541 O O . GLY A 1 198 ? 0.227 -5.900 16.010 1.00 83.38 198 GLY A O 1
ATOM 1542 N N . THR A 1 199 ? -0.692 -7.528 14.773 1.00 86.25 199 THR A N 1
ATOM 1543 C CA . THR A 1 199 ? -1.989 -6.854 14.615 1.00 86.25 199 THR A CA 1
ATOM 1544 C C . THR A 1 199 ? -3.085 -7.490 15.473 1.00 86.25 199 THR A C 1
ATOM 1546 O O . THR A 1 199 ? -2.971 -8.628 15.938 1.00 86.25 199 THR A O 1
ATOM 1549 N N . LEU A 1 200 ? -4.137 -6.719 15.737 1.00 86.69 200 LEU A N 1
ATOM 1550 C CA . LEU A 1 200 ? -5.398 -7.162 16.326 1.00 86.69 200 LEU A CA 1
ATOM 1551 C C . LEU A 1 200 ? -6.482 -6.937 15.284 1.00 86.69 200 LEU A C 1
ATOM 1553 O O . LEU A 1 200 ? -6.607 -5.811 14.815 1.00 86.69 200 LEU A O 1
ATOM 1557 N N . ALA A 1 201 ? -7.237 -7.980 14.954 1.00 85.50 201 ALA A N 1
ATOM 1558 C CA . ALA A 1 201 ? -8.414 -7.890 14.101 1.00 85.50 201 ALA A CA 1
ATOM 1559 C C . ALA A 1 201 ? -9.673 -8.082 14.953 1.00 85.50 201 ALA A C 1
ATOM 1561 O O . ALA A 1 201 ? -9.707 -8.993 15.785 1.00 85.50 201 ALA A O 1
ATOM 1562 N N . PHE A 1 202 ? -10.666 -7.217 14.783 1.00 83.06 202 PHE A N 1
ATOM 1563 C CA . PHE A 1 202 ? -11.943 -7.275 15.494 1.00 83.06 202 PHE A CA 1
ATOM 1564 C C . PHE A 1 202 ? -13.030 -6.547 14.704 1.00 83.06 202 PHE A C 1
ATOM 1566 O O . PHE A 1 202 ? -12.748 -5.820 13.753 1.00 83.06 202 PHE A O 1
ATOM 1573 N N . GLU A 1 203 ? -14.273 -6.771 15.105 1.00 84.44 203 GLU A N 1
ATOM 1574 C CA . GLU A 1 203 ? -15.457 -6.190 14.485 1.00 84.44 203 GLU A CA 1
ATOM 1575 C C . GLU A 1 203 ? -15.938 -4.974 15.269 1.00 84.44 203 GLU A C 1
ATOM 1577 O O . GLU A 1 203 ? -15.864 -4.936 16.500 1.00 84.44 203 GLU A O 1
ATOM 1582 N N . LEU A 1 204 ? -16.420 -3.976 14.535 1.00 78.69 204 LEU A N 1
ATOM 1583 C CA . LEU A 1 204 ? -17.135 -2.837 15.081 1.00 78.69 204 LEU A CA 1
ATOM 1584 C C . LEU A 1 204 ? -18.575 -2.843 14.582 1.00 78.69 204 LEU A C 1
ATOM 1586 O O . LEU A 1 204 ? -18.831 -2.949 13.383 1.00 78.69 204 LEU A O 1
ATOM 1590 N N . ASP A 1 205 ? -19.504 -2.629 15.508 1.00 81.62 205 ASP A N 1
ATOM 1591 C CA . ASP A 1 205 ? -20.946 -2.570 15.230 1.00 81.62 205 ASP A CA 1
ATOM 1592 C C . ASP A 1 205 ? -21.381 -1.235 14.596 1.00 81.62 205 ASP A C 1
ATOM 1594 O O . ASP A 1 205 ? -22.568 -0.934 14.484 1.00 81.62 205 ASP A O 1
ATOM 1598 N N . PHE A 1 206 ? -20.421 -0.399 14.202 1.00 75.31 206 PHE A N 1
ATOM 1599 C CA . PHE A 1 206 ? -20.644 0.898 13.582 1.00 75.31 206 PHE A CA 1
ATOM 1600 C C . PHE A 1 206 ? -19.589 1.162 12.498 1.00 75.31 206 PHE A C 1
ATOM 1602 O O . PHE A 1 206 ? -18.458 0.678 12.601 1.00 75.31 206 PHE A O 1
ATOM 1609 N N . PRO A 1 207 ? -19.927 1.937 11.454 1.00 73.81 207 PRO A N 1
ATOM 1610 C CA . PRO A 1 207 ? -19.019 2.176 10.340 1.00 73.81 207 PRO A CA 1
ATOM 1611 C C . PRO A 1 207 ? -17.940 3.211 10.708 1.00 73.81 207 PRO A C 1
ATOM 1613 O O . PRO A 1 207 ? -18.238 4.337 11.114 1.00 73.81 207 PRO A O 1
ATOM 1616 N N . VAL A 1 208 ? -16.666 2.834 10.550 1.00 69.69 208 VAL A N 1
ATOM 1617 C CA . VAL A 1 208 ? -15.486 3.632 10.964 1.00 69.69 208 VAL A CA 1
ATOM 1618 C C . VAL A 1 208 ? -14.570 4.066 9.819 1.00 69.69 208 VAL A C 1
ATOM 1620 O O . VAL A 1 208 ? -13.429 4.491 10.028 1.00 69.69 208 VAL A O 1
ATOM 1623 N N . PHE A 1 209 ? -15.073 3.972 8.597 1.00 69.62 209 PHE A N 1
ATOM 1624 C CA . PHE A 1 209 ? -14.352 4.320 7.386 1.00 69.62 209 PHE A CA 1
ATOM 1625 C C . PHE A 1 209 ? -15.097 5.431 6.657 1.00 69.62 209 PHE A C 1
ATOM 1627 O O . PHE A 1 209 ? -15.761 5.216 5.649 1.00 69.62 209 PHE A O 1
ATOM 1634 N N . SER A 1 210 ? -14.999 6.650 7.184 1.00 62.50 210 SER A N 1
ATOM 1635 C CA . SER A 1 210 ? -15.425 7.826 6.432 1.00 62.50 210 SER A CA 1
ATOM 1636 C C . SER A 1 210 ? -14.753 7.853 5.058 1.00 62.50 210 SER A C 1
ATOM 1638 O O . SER A 1 210 ? -13.546 7.626 4.931 1.00 62.50 210 SER A O 1
ATOM 1640 N N . SER A 1 211 ? -15.523 8.231 4.041 1.00 56.94 211 SER A N 1
ATOM 1641 C CA . SER A 1 211 ? -15.033 8.452 2.683 1.00 56.94 211 SER A CA 1
ATOM 1642 C C . SER A 1 211 ? -13.858 9.453 2.643 1.00 56.94 211 SER A C 1
ATOM 1644 O O . SER A 1 211 ? -12.979 9.339 1.793 1.00 56.94 211 SER A O 1
ATOM 1646 N N . TYR A 1 212 ? -13.757 10.373 3.608 1.00 54.34 212 TYR A N 1
ATOM 1647 C CA . TYR A 1 212 ? -12.684 11.371 3.683 1.00 54.34 212 TYR A CA 1
ATOM 1648 C C . TYR A 1 212 ? -11.362 10.856 4.282 1.00 54.34 212 TYR A C 1
ATOM 1650 O O . TYR A 1 212 ? -10.323 11.470 4.041 1.00 54.34 212 TYR A O 1
ATOM 1658 N N . VAL A 1 213 ? -11.364 9.745 5.038 1.00 54.59 213 VAL A N 1
ATOM 1659 C CA . VAL A 1 213 ? -10.135 9.121 5.575 1.00 54.59 213 VAL A CA 1
ATOM 1660 C C . VAL A 1 213 ? -10.081 7.643 5.192 1.00 54.59 213 VAL A C 1
ATOM 1662 O O . VAL A 1 213 ? -10.462 6.752 5.950 1.00 54.59 213 VAL A O 1
ATOM 1665 N N . PRO A 1 214 ? -9.563 7.369 4.000 1.00 53.97 214 PRO A N 1
ATOM 1666 C CA . PRO A 1 214 ? -9.401 6.029 3.484 1.00 53.97 214 PRO A CA 1
ATOM 1667 C C . PRO A 1 214 ? -8.147 5.383 4.059 1.00 53.97 214 PRO A C 1
ATOM 1669 O O . PRO A 1 214 ? -7.007 5.772 3.796 1.00 53.97 214 PRO A O 1
ATOM 1672 N N . GLN A 1 215 ? -8.349 4.330 4.827 1.00 58.81 215 GLN A N 1
ATOM 1673 C CA . GLN A 1 215 ? -7.268 3.431 5.184 1.00 58.81 215 GLN A CA 1
ATOM 1674 C C . GLN A 1 215 ? -7.483 2.146 4.400 1.00 58.81 215 GLN A C 1
ATOM 1676 O O . GLN A 1 215 ? -8.618 1.727 4.209 1.00 58.81 215 GLN A O 1
ATOM 1681 N N . ASN A 1 216 ? -6.404 1.512 3.939 1.00 56.97 216 ASN A N 1
ATOM 1682 C CA . ASN A 1 216 ? -6.431 0.243 3.195 1.00 56.97 216 ASN A CA 1
ATOM 1683 C C . ASN A 1 216 ? -6.924 -0.945 4.051 1.00 56.97 216 ASN A C 1
ATOM 1685 O O . ASN A 1 216 ? -6.408 -2.050 3.923 1.00 56.97 216 ASN A O 1
ATOM 1689 N N . GLN A 1 217 ? -7.809 -0.700 5.013 1.00 56.97 217 GLN A N 1
ATOM 1690 C CA . GLN A 1 217 ? -8.243 -1.609 6.061 1.00 56.97 217 GLN A CA 1
ATOM 1691 C C . GLN A 1 217 ? -9.616 -2.228 5.792 1.00 56.97 217 GLN A C 1
ATOM 1693 O O . GLN A 1 217 ? -10.038 -3.055 6.585 1.00 56.97 217 GLN A O 1
ATOM 1698 N N . GLY A 1 218 ? -10.276 -1.887 4.685 1.00 52.28 218 GLY A N 1
ATOM 1699 C CA . GLY A 1 218 ? -11.545 -2.493 4.300 1.00 52.28 218 GLY A CA 1
ATOM 1700 C C . GLY A 1 218 ? -12.385 -1.555 3.436 1.00 52.28 218 GLY A C 1
ATOM 1701 O O . GLY A 1 218 ? -12.051 -0.374 3.302 1.00 52.28 218 GLY A O 1
ATOM 1702 N N . PRO A 1 219 ? -13.443 -2.071 2.800 1.00 50.50 219 PRO A N 1
ATOM 1703 C CA . PRO A 1 219 ? -14.440 -1.238 2.144 1.00 50.50 219 PRO A CA 1
ATOM 1704 C C . PRO A 1 219 ? -15.194 -0.395 3.189 1.00 50.50 219 PRO A C 1
ATOM 1706 O O . PRO A 1 219 ? -15.495 -0.885 4.278 1.00 50.50 219 PRO A O 1
ATOM 1709 N N . PRO A 1 220 ? -15.506 0.874 2.879 1.00 52.66 220 PRO A N 1
ATOM 1710 C CA . PRO A 1 220 ? -16.005 1.815 3.875 1.00 52.66 220 PRO A CA 1
ATOM 1711 C C . PRO A 1 220 ? -17.414 1.523 4.416 1.00 52.66 220 PRO A C 1
ATOM 1713 O O . PRO A 1 220 ? -17.773 2.022 5.481 1.00 52.66 220 PRO A O 1
ATOM 1716 N N . ASP A 1 221 ? -18.175 0.671 3.723 1.00 52.94 221 ASP A N 1
ATOM 1717 C CA . ASP A 1 221 ? -19.608 0.467 3.964 1.00 52.94 221 ASP A CA 1
ATOM 1718 C C . ASP A 1 221 ? -19.948 -0.905 4.570 1.00 52.94 221 ASP A C 1
ATOM 1720 O O . ASP A 1 221 ? -21.123 -1.253 4.699 1.00 52.94 221 ASP A O 1
ATOM 1724 N N . GLU A 1 222 ? -18.951 -1.716 4.930 1.00 56.91 222 GLU A N 1
ATOM 1725 C CA . GLU A 1 222 ? -19.215 -3.012 5.559 1.00 56.91 222 GLU A CA 1
ATOM 1726 C C . GLU A 1 222 ? -19.533 -2.835 7.048 1.00 56.91 222 GLU A C 1
ATOM 1728 O O . GLU A 1 222 ? -18.745 -2.284 7.816 1.00 56.91 222 GLU A O 1
ATOM 1733 N N . THR A 1 223 ? -20.717 -3.302 7.450 1.00 56.94 223 THR A N 1
ATOM 1734 C CA . THR A 1 223 ? -21.125 -3.455 8.852 1.00 56.94 223 THR A CA 1
ATOM 1735 C C . THR A 1 223 ? -21.480 -4.927 9.123 1.00 56.94 223 THR A C 1
ATOM 1737 O O . THR A 1 223 ? -22.261 -5.500 8.359 1.00 56.94 223 THR A O 1
ATOM 1740 N N . PRO A 1 224 ? -20.931 -5.558 10.182 1.00 63.31 224 PRO A N 1
ATOM 1741 C CA . PRO A 1 224 ? -19.914 -5.010 11.080 1.00 63.31 224 PRO A CA 1
ATOM 1742 C C . PRO A 1 224 ? -18.600 -4.720 10.338 1.00 63.31 224 PRO A C 1
ATOM 1744 O O . PRO A 1 224 ? -18.176 -5.484 9.471 1.00 63.31 224 PRO A O 1
ATOM 1747 N N . ALA A 1 225 ? -17.973 -3.590 10.666 1.00 71.62 225 ALA A N 1
ATOM 1748 C CA . ALA A 1 225 ? -16.718 -3.197 10.042 1.00 71.62 225 ALA A CA 1
ATOM 1749 C C . ALA A 1 225 ? -15.600 -4.045 10.649 1.00 71.62 225 ALA A C 1
ATOM 1751 O O . ALA A 1 225 ? -15.270 -3.891 11.828 1.00 71.62 225 ALA A O 1
ATOM 1752 N N . GLN A 1 226 ? -15.018 -4.950 9.861 1.00 76.94 226 GLN A N 1
ATOM 1753 C CA . GLN A 1 226 ? -13.812 -5.657 10.277 1.00 76.94 226 GLN A CA 1
ATOM 1754 C C . GLN A 1 226 ? -12.624 -4.711 10.184 1.00 76.94 226 GLN A C 1
ATOM 1756 O O . GLN A 1 226 ? -12.265 -4.242 9.106 1.00 76.94 226 GLN A O 1
ATOM 1761 N N . ILE A 1 227 ? -12.005 -4.431 11.329 1.00 79.06 227 ILE A N 1
ATOM 1762 C CA . ILE A 1 227 ? -10.843 -3.555 11.399 1.00 79.06 227 ILE A CA 1
ATOM 1763 C C . ILE A 1 227 ? -9.635 -4.281 11.953 1.00 79.06 227 ILE A C 1
ATOM 1765 O O . ILE A 1 227 ? -9.740 -5.210 12.754 1.00 79.06 227 ILE A O 1
ATOM 1769 N N . SER A 1 228 ? -8.459 -3.838 11.515 1.00 82.81 228 SER A N 1
ATOM 1770 C CA . SER A 1 228 ? -7.184 -4.354 11.990 1.00 82.81 228 SER A CA 1
ATOM 1771 C C . SER A 1 228 ? -6.287 -3.212 12.446 1.00 82.81 228 SER A C 1
ATOM 1773 O O . SER A 1 228 ? -6.003 -2.296 11.685 1.00 82.81 228 SER A O 1
ATOM 1775 N N . ILE A 1 229 ? -5.782 -3.282 13.676 1.00 85.50 229 ILE A N 1
ATOM 1776 C CA . ILE A 1 229 ? -4.861 -2.282 14.239 1.00 85.50 229 ILE A CA 1
ATOM 1777 C C . ILE A 1 229 ? -3.537 -2.922 14.633 1.00 85.50 229 ILE A C 1
ATOM 1779 O O . ILE A 1 229 ? -3.467 -4.123 14.890 1.00 85.50 229 ILE A O 1
ATOM 1783 N N . LYS A 1 230 ? -2.476 -2.122 14.742 1.00 87.88 230 LYS A N 1
ATOM 1784 C CA . LYS A 1 230 ? -1.212 -2.574 15.338 1.00 87.88 230 LYS A CA 1
ATOM 1785 C C . LYS A 1 230 ? -1.331 -2.635 16.865 1.00 87.88 230 LYS A C 1
ATOM 1787 O O . LYS A 1 230 ? -1.829 -1.704 17.494 1.00 87.88 230 LYS A O 1
ATOM 1792 N N . LYS A 1 231 ? -0.830 -3.714 17.473 1.00 90.06 231 LYS A N 1
ATOM 1793 C CA . LYS A 1 231 ? -0.784 -3.881 18.934 1.00 90.06 231 LYS A CA 1
ATOM 1794 C C . LYS A 1 231 ? 0.013 -2.746 19.574 1.00 90.06 231 LYS A C 1
ATOM 1796 O O . LYS A 1 231 ? 1.150 -2.493 19.188 1.00 90.06 231 LYS A O 1
ATOM 1801 N N . GLY A 1 232 ? -0.578 -2.095 20.570 1.00 87.75 232 GLY A N 1
ATOM 1802 C CA . GLY A 1 232 ? 0.050 -1.026 21.348 1.00 87.75 232 GLY A CA 1
ATOM 1803 C C . GLY A 1 232 ? 0.255 0.290 20.595 1.00 87.75 232 GLY A C 1
ATOM 1804 O O . GLY A 1 232 ? 0.901 1.182 21.138 1.00 87.75 232 GLY A O 1
ATOM 1805 N N . ILE A 1 233 ? -0.272 0.428 19.373 1.00 87.38 233 ILE A N 1
ATOM 1806 C CA . ILE A 1 233 ? -0.168 1.656 18.581 1.00 87.38 233 ILE A CA 1
ATOM 1807 C C . ILE A 1 233 ? -1.578 2.210 18.350 1.00 87.38 233 ILE A C 1
ATOM 1809 O O . ILE A 1 233 ? -2.385 1.547 17.691 1.00 87.38 233 ILE A O 1
ATOM 1813 N N . PRO A 1 234 ? -1.881 3.420 18.854 1.00 87.88 234 PRO A N 1
ATOM 1814 C CA . PRO A 1 234 ? -3.156 4.073 18.598 1.00 87.88 234 PRO A CA 1
ATOM 1815 C C . PRO A 1 234 ? -3.399 4.237 17.097 1.00 87.88 234 PRO A C 1
ATOM 1817 O O . PRO A 1 234 ? -2.547 4.745 16.367 1.00 87.88 234 PRO A O 1
ATOM 1820 N N . SER A 1 235 ? -4.568 3.800 16.643 1.00 84.25 235 SER A N 1
ATOM 1821 C CA . SER A 1 235 ? -5.029 3.934 15.264 1.00 84.25 235 SER A CA 1
ATOM 1822 C C . SER A 1 235 ? -6.253 4.838 15.251 1.00 84.25 235 SER A C 1
ATOM 1824 O O . SER A 1 235 ? -7.219 4.582 15.964 1.00 84.25 235 SER A O 1
ATOM 1826 N N . LEU A 1 236 ? -6.191 5.918 14.47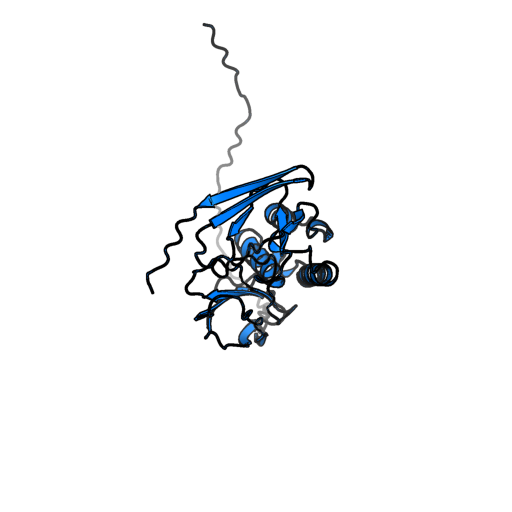7 1.00 81.50 236 LEU A N 1
ATOM 1827 C CA . LEU A 1 236 ? -7.301 6.848 14.319 1.00 81.50 236 LEU A CA 1
ATOM 1828 C C . LEU A 1 236 ? -8.172 6.408 13.145 1.00 81.50 236 LEU A C 1
ATOM 1830 O O . LEU A 1 236 ? -7.673 6.231 12.035 1.00 81.50 236 LEU A O 1
ATOM 1834 N N . PHE A 1 237 ? -9.465 6.309 13.400 1.00 79.62 237 PHE A N 1
ATOM 1835 C CA . PHE A 1 237 ? -10.521 6.070 12.432 1.00 79.62 237 PHE A CA 1
ATOM 1836 C C . PHE A 1 237 ? -11.478 7.257 12.411 1.00 79.62 237 PHE A C 1
ATOM 1838 O O . PHE A 1 237 ? -11.496 8.057 13.346 1.00 79.62 237 PHE A O 1
ATOM 1845 N N . MET A 1 238 ? -12.294 7.371 11.367 1.00 76.81 238 MET A N 1
ATOM 1846 C CA . MET A 1 238 ? -13.339 8.389 11.301 1.00 76.81 238 MET A CA 1
ATOM 1847 C C . MET A 1 238 ? -14.688 7.738 11.090 1.00 76.81 238 MET A C 1
ATOM 1849 O O . MET A 1 238 ? -14.844 6.955 10.156 1.00 76.81 238 MET A O 1
ATOM 1853 N N . LEU A 1 239 ? -15.668 8.106 11.909 1.00 75.94 239 LEU A N 1
ATOM 1854 C CA . LEU A 1 239 ? -17.026 7.616 11.735 1.00 75.94 239 LEU A CA 1
ATOM 1855 C C . LEU A 1 239 ? -17.560 8.022 10.363 1.00 75.94 239 LEU A C 1
ATOM 1857 O O . LEU A 1 239 ? -17.425 9.175 9.941 1.00 75.94 239 LEU A O 1
ATOM 1861 N N . ALA A 1 240 ? -18.188 7.069 9.679 1.00 67.19 240 ALA A N 1
ATOM 1862 C CA . ALA A 1 240 ? -18.929 7.329 8.452 1.00 67.19 240 ALA A CA 1
ATOM 1863 C C . ALA A 1 240 ? -20.312 7.914 8.794 1.00 67.19 240 ALA A C 1
ATOM 1865 O O . ALA A 1 240 ? -21.350 7.349 8.465 1.00 67.19 240 ALA A O 1
ATOM 1866 N N . ASP A 1 241 ? -20.329 9.028 9.528 1.00 65.75 241 ASP A N 1
ATOM 1867 C CA . ASP A 1 241 ? -21.539 9.807 9.770 1.00 65.75 241 ASP A CA 1
ATOM 1868 C C . ASP A 1 241 ? -21.655 10.954 8.752 1.00 65.75 241 ASP A C 1
ATOM 1870 O O . ASP A 1 241 ? -20.679 11.349 8.105 1.00 65.75 241 ASP A O 1
ATOM 1874 N N . SER A 1 242 ? -22.859 11.513 8.604 1.00 58.28 242 SER A N 1
ATOM 1875 C CA . SER A 1 242 ? -23.145 12.581 7.635 1.00 58.28 242 SER A CA 1
ATOM 1876 C C . SER A 1 242 ? -22.333 13.860 7.858 1.00 58.28 242 SER A C 1
ATOM 1878 O O . SER A 1 242 ? -22.344 14.749 7.011 1.00 58.28 242 SER A O 1
ATOM 1880 N N . THR A 1 243 ? -21.672 13.995 9.007 1.00 62.31 243 THR A N 1
ATOM 1881 C CA . THR A 1 243 ? -20.886 15.174 9.369 1.00 62.31 243 THR A CA 1
ATOM 1882 C C . THR A 1 243 ? -19.381 14.933 9.276 1.00 62.31 243 THR A C 1
ATOM 1884 O O . THR A 1 243 ? -18.637 15.899 9.135 1.00 62.31 243 THR A O 1
ATOM 1887 N N . CYS A 1 244 ? -18.931 13.675 9.345 1.00 64.75 244 CYS A N 1
ATOM 1888 C CA . CYS A 1 244 ? -17.534 13.260 9.470 1.00 64.75 244 CYS A CA 1
ATOM 1889 C C . CYS A 1 244 ? -16.787 13.994 10.601 1.00 64.75 244 CYS A C 1
ATOM 1891 O O . CYS A 1 244 ? -15.574 14.156 10.548 1.00 64.75 244 CYS A O 1
ATOM 1893 N N . LYS A 1 245 ? -17.491 14.456 11.642 1.00 73.75 245 LYS A N 1
ATOM 1894 C CA . LYS A 1 245 ? -16.906 15.266 12.729 1.00 73.75 245 LYS A CA 1
ATOM 1895 C C . LYS A 1 245 ? -16.413 14.436 13.900 1.00 73.75 245 LYS A C 1
ATOM 1897 O O . LYS A 1 245 ? -15.916 14.998 14.872 1.00 73.75 245 LYS A O 1
ATOM 1902 N N . THR A 1 246 ? -16.551 13.119 13.847 1.00 78.81 246 THR A N 1
ATOM 1903 C CA . THR A 1 246 ? -16.168 12.247 14.953 1.00 78.81 246 THR A CA 1
ATOM 1904 C C . THR A 1 246 ? -15.100 11.260 14.511 1.00 78.81 246 THR A C 1
ATOM 1906 O O . THR A 1 246 ? -15.288 10.456 13.598 1.00 78.81 246 THR A O 1
ATOM 1909 N N . GLY A 1 247 ? -13.953 11.339 15.179 1.00 82.31 247 GLY A N 1
ATOM 1910 C CA . GLY A 1 247 ? -12.885 10.358 15.092 1.00 82.31 247 GLY A CA 1
ATOM 1911 C C . GLY A 1 247 ? -13.005 9.335 16.215 1.00 82.31 247 GLY A C 1
ATOM 1912 O O . GLY A 1 247 ? -13.474 9.653 17.308 1.00 82.31 247 GLY A O 1
ATOM 1913 N N . VAL A 1 248 ? -12.546 8.117 15.960 1.00 85.38 248 VAL A N 1
ATOM 1914 C CA . VAL A 1 248 ? -12.400 7.068 16.970 1.00 85.38 248 VAL A CA 1
ATOM 1915 C C . VAL A 1 248 ? -10.938 6.669 17.009 1.00 85.38 248 VAL A C 1
ATOM 1917 O O . VAL A 1 248 ? -10.398 6.170 16.024 1.00 85.38 248 VAL A O 1
ATOM 1920 N N . ILE A 1 249 ? -10.278 6.899 18.136 1.00 87.12 249 ILE A N 1
ATOM 1921 C CA . ILE A 1 249 ? -8.940 6.372 18.380 1.00 87.12 249 ILE A CA 1
ATOM 1922 C C . ILE A 1 249 ? -9.111 5.002 19.015 1.00 87.12 249 ILE A C 1
ATOM 1924 O O . ILE A 1 249 ? -9.672 4.892 20.101 1.00 87.12 249 ILE A O 1
ATOM 1928 N N . VAL A 1 250 ? -8.602 3.964 18.358 1.00 88.62 250 VAL A N 1
ATOM 1929 C CA . VAL A 1 250 ? -8.583 2.610 18.907 1.00 88.62 250 VAL A CA 1
ATOM 1930 C C . VAL A 1 250 ? -7.153 2.204 19.222 1.00 88.62 250 VAL A C 1
ATOM 1932 O O . VAL A 1 250 ? -6.254 2.323 18.388 1.00 88.62 250 VAL A O 1
ATOM 1935 N N . CYS A 1 251 ? -6.932 1.710 20.435 1.00 90.50 251 CYS A N 1
ATOM 1936 C CA . CYS A 1 251 ? -5.650 1.177 20.871 1.00 90.50 251 CYS A CA 1
ATOM 1937 C C . CYS A 1 251 ? -5.876 -0.120 21.644 1.00 90.50 251 CYS A C 1
ATOM 1939 O O . CYS A 1 251 ? -6.882 -0.288 22.325 1.00 90.50 251 CYS A O 1
ATOM 1941 N N . GLY A 1 252 ? -4.936 -1.053 21.566 1.00 90.56 252 GLY A N 1
ATOM 1942 C CA . GLY A 1 252 ? -4.997 -2.231 22.416 1.00 90.56 252 GLY A CA 1
ATOM 1943 C C . GLY A 1 252 ? -3.761 -3.097 22.327 1.00 90.56 252 GLY A C 1
ATOM 1944 O O . GLY A 1 252 ? -3.073 -3.139 21.309 1.00 90.56 252 GLY A O 1
ATOM 1945 N N . THR A 1 253 ? -3.469 -3.802 23.414 1.00 91.06 253 THR A N 1
ATOM 1946 C CA . THR A 1 253 ? -2.369 -4.782 23.481 1.00 91.06 253 THR A CA 1
ATOM 1947 C C . THR A 1 253 ? -2.861 -6.211 23.251 1.00 91.06 253 THR A C 1
ATOM 1949 O O . THR A 1 253 ? -2.094 -7.081 22.840 1.00 91.06 253 THR A O 1
ATOM 1952 N N . SER A 1 254 ? -4.154 -6.453 23.474 1.00 90.38 254 SER A N 1
ATOM 1953 C CA . SER A 1 254 ? -4.855 -7.707 23.198 1.00 90.38 254 SER A CA 1
ATOM 1954 C C . SER A 1 254 ? -6.337 -7.425 22.942 1.00 90.38 254 SER A C 1
ATOM 1956 O O . SER A 1 254 ? -6.815 -6.354 23.302 1.00 90.38 254 SER A O 1
ATOM 1958 N N . LEU A 1 255 ? -7.084 -8.397 22.407 1.00 86.56 255 LEU A N 1
ATOM 1959 C CA . LEU A 1 255 ? -8.540 -8.269 22.227 1.00 86.56 255 LEU A CA 1
ATOM 1960 C C . LEU A 1 255 ? -9.302 -8.055 23.547 1.00 86.56 255 LEU A C 1
ATOM 1962 O O . LEU A 1 255 ? -10.388 -7.494 23.542 1.00 86.56 255 LEU A O 1
ATOM 1966 N N . LYS A 1 256 ? -8.730 -8.477 24.684 1.00 90.62 256 LYS A N 1
ATOM 1967 C CA . LYS A 1 256 ? -9.307 -8.249 26.019 1.00 90.62 256 LYS A CA 1
ATOM 1968 C C . LYS A 1 256 ? -8.985 -6.860 26.582 1.00 90.62 256 LYS A C 1
ATOM 1970 O O . LYS A 1 256 ? -9.629 -6.433 27.528 1.00 90.62 256 LYS A O 1
ATOM 1975 N N . ASN A 1 257 ? -7.986 -6.185 26.011 1.00 91.19 257 ASN A N 1
ATOM 1976 C CA . ASN A 1 257 ? -7.465 -4.893 26.457 1.00 91.19 257 ASN A CA 1
ATOM 1977 C C . ASN A 1 257 ? -7.524 -3.890 25.297 1.00 91.19 257 ASN A C 1
ATOM 1979 O O . ASN A 1 257 ? -6.488 -3.358 24.888 1.00 91.19 257 ASN A O 1
ATOM 1983 N N . LEU A 1 258 ? -8.715 -3.707 24.728 1.00 90.44 258 LEU A N 1
ATOM 1984 C CA . LEU A 1 258 ? -8.999 -2.674 23.736 1.00 90.44 258 LEU A CA 1
ATOM 1985 C C . LEU A 1 258 ? -9.564 -1.439 24.446 1.00 90.44 258 LEU A C 1
ATOM 1987 O O . LEU A 1 258 ? -10.418 -1.560 25.321 1.00 90.44 258 LEU A O 1
ATOM 1991 N N . SER A 1 259 ? -9.091 -0.263 24.054 1.00 91.19 259 SER A N 1
ATOM 1992 C CA . SER A 1 259 ? -9.643 1.032 24.437 1.00 91.19 259 SER A CA 1
ATOM 1993 C C . SER A 1 259 ? -10.076 1.784 23.184 1.00 91.19 259 SER A C 1
ATOM 1995 O O . SER A 1 259 ? -9.396 1.735 22.154 1.00 91.19 259 SER A O 1
ATOM 1997 N N . MET A 1 260 ? -11.207 2.476 23.279 1.00 91.19 260 MET A N 1
ATOM 1998 C CA . MET A 1 260 ? -11.729 3.333 22.220 1.00 91.19 260 MET A CA 1
ATOM 1999 C C . MET A 1 260 ? -12.044 4.699 22.806 1.00 91.19 260 MET A C 1
ATOM 2001 O O . MET A 1 260 ? -12.847 4.797 23.731 1.00 91.19 260 MET A O 1
ATOM 2005 N N . ASP A 1 261 ? -11.432 5.730 22.239 1.00 89.81 261 ASP A N 1
ATOM 2006 C CA . ASP A 1 261 ? -11.664 7.116 22.620 1.00 89.81 261 ASP A CA 1
ATOM 2007 C C . ASP A 1 261 ? -12.305 7.856 21.447 1.00 89.81 261 ASP A C 1
ATOM 2009 O O . ASP A 1 261 ? -11.762 7.900 20.340 1.00 89.81 261 ASP A O 1
ATOM 2013 N N . PHE A 1 262 ? -13.472 8.445 21.691 1.00 88.50 262 PHE A N 1
ATOM 2014 C CA . PHE A 1 262 ? -14.181 9.250 20.703 1.00 88.50 262 PHE A CA 1
ATOM 2015 C C . PHE A 1 262 ? -13.704 10.694 20.798 1.00 88.50 262 PHE A C 1
ATOM 2017 O O . PHE A 1 262 ? -13.734 11.303 21.868 1.00 88.50 262 PHE A O 1
ATOM 2024 N N . ILE A 1 263 ? -13.282 11.250 19.668 1.00 85.44 263 ILE A N 1
ATOM 2025 C CA . ILE A 1 263 ? -12.803 12.625 19.575 1.00 85.44 263 ILE A CA 1
ATOM 2026 C C . ILE A 1 263 ? -13.650 13.415 18.585 1.00 85.44 263 ILE A C 1
ATOM 2028 O O . ILE A 1 263 ? -14.057 12.910 17.540 1.00 85.44 263 ILE A O 1
ATOM 2032 N N . SER A 1 264 ? -13.894 14.685 18.899 1.00 82.62 264 SER A N 1
ATOM 2033 C CA . SER A 1 264 ? -14.433 15.625 17.920 1.00 82.62 264 SER A CA 1
ATOM 2034 C C . SER A 1 264 ? -13.297 16.080 17.013 1.00 82.62 264 SER A C 1
ATOM 2036 O O . SER A 1 264 ? -12.296 16.623 17.482 1.00 82.62 264 SER A O 1
ATOM 2038 N N . MET A 1 265 ? -13.439 15.831 15.719 1.00 72.69 265 MET A N 1
ATOM 2039 C CA . MET A 1 265 ? -12.531 16.305 14.693 1.00 72.69 265 MET A CA 1
ATOM 2040 C C . MET A 1 265 ? -13.196 17.462 13.951 1.00 72.69 265 MET A C 1
ATOM 2042 O O . MET A 1 265 ? -14.173 17.248 13.230 1.00 72.69 265 MET A O 1
ATOM 2046 N N . PRO A 1 266 ? -12.687 18.696 14.086 1.00 62.78 266 PRO A N 1
ATOM 2047 C CA . PRO A 1 266 ? -13.107 19.787 13.227 1.00 62.78 266 PRO A CA 1
ATOM 2048 C C . PRO A 1 266 ? -12.503 19.546 11.841 1.00 62.78 266 PRO A C 1
ATOM 2050 O O . PRO A 1 266 ? -11.441 20.066 11.510 1.00 62.78 266 PRO A O 1
ATOM 2053 N N . ILE A 1 267 ? -13.145 18.706 11.031 1.00 59.72 267 ILE A N 1
ATOM 2054 C CA . ILE A 1 267 ? -12.825 18.662 9.608 1.00 59.72 267 ILE A CA 1
ATOM 2055 C C . ILE A 1 267 ? -13.309 19.982 9.024 1.00 59.72 267 ILE A C 1
ATOM 2057 O O . ILE A 1 267 ? -14.460 20.373 9.233 1.00 59.72 267 ILE A O 1
ATOM 2061 N N . PHE A 1 268 ? -12.422 20.680 8.316 1.00 47.38 268 PHE A N 1
ATOM 2062 C CA . PHE A 1 268 ? -12.808 21.788 7.455 1.00 47.38 268 PHE A CA 1
ATOM 2063 C C . PHE A 1 268 ? -13.708 21.229 6.350 1.00 47.38 268 PHE A C 1
ATOM 2065 O O . PHE A 1 268 ? -13.243 20.810 5.297 1.00 47.38 268 PHE A O 1
ATOM 2072 N N . THR A 1 269 ? -15.009 21.174 6.613 1.00 51.00 269 THR A N 1
ATOM 2073 C CA . THR A 1 269 ? -16.009 21.102 5.558 1.00 51.00 269 THR A CA 1
ATOM 2074 C C . THR A 1 269 ? -16.072 22.508 4.978 1.00 51.00 269 THR A C 1
ATOM 2076 O O . THR A 1 269 ? -16.677 23.390 5.593 1.00 51.00 269 THR A O 1
ATOM 2079 N N . GLU A 1 270 ? -15.385 22.764 3.863 1.00 42.78 270 GLU A N 1
ATOM 2080 C CA . GLU A 1 270 ? -15.691 23.966 3.087 1.00 42.78 270 GLU A CA 1
ATOM 2081 C C . GLU A 1 270 ? -17.187 23.916 2.754 1.00 42.78 270 GLU A C 1
ATOM 2083 O O . GLU A 1 270 ? -17.710 22.871 2.360 1.00 42.78 270 GLU A O 1
ATOM 2088 N N . GLY A 1 271 ? -17.891 25.005 3.072 1.00 40.00 271 GLY A N 1
ATOM 2089 C CA . GLY A 1 271 ? -19.332 25.105 2.882 1.00 40.00 271 GLY A CA 1
ATOM 2090 C C . GLY A 1 271 ? -19.693 24.793 1.434 1.00 40.00 271 GLY A C 1
ATOM 2091 O O . GLY A 1 271 ? -19.043 25.297 0.522 1.00 40.00 271 GLY A O 1
ATOM 2092 N N . ILE A 1 272 ? -20.698 23.932 1.275 1.00 36.31 272 ILE A N 1
ATOM 2093 C CA . ILE A 1 272 ? -21.358 23.625 -0.001 1.00 36.31 272 ILE A CA 1
ATOM 2094 C C . ILE A 1 272 ? -21.798 24.923 -0.682 1.00 36.31 272 ILE A C 1
ATOM 2096 O O . ILE A 1 272 ? -22.353 25.789 0.038 1.00 36.31 272 ILE A O 1
#

Foldseek 3Di:
DDDDDDDDDDDDDDDDDDDDDDDDDDDDDPPPPPPPPPVQDKDKAKAFEDDDDPQAAQWQWKWKWKDFLADPPPTDIDIGGSPDGIDIDTGGPLTWMKIWIQTDHPLDRLQQTFIAIPPLDRYTGSLRSLLSVLSVVCSVPADSVLSSVPPSNVVVVLSVVCCVVVVQAADQVQQPSVVQSVCSRVVNDDSCSSDNPQKDKDWAQFFFAASSRDDPADDRPDPSRIGMHGAQDWDKTFGNDPVSQKIWTWYHNYPVGIDIDIDGHPDPPPDD